Protein AF-0000000085044817 (afdb_homodimer)

Foldseek 3Di:
DFKFFAPQVFFDFDCPPNDGGTDFDFDDDPFDKDKDKDKAAAFGKDDKDFAQAKKKKAWQAAWWWKDWPVDIDTDGHGMMDIDHGGTIMMITHRHITMIMMMGGNGDDRVVTTGTDD/DFKFFAPQVFFDFDCPPNDGGTDFDFDDDPFDKDKDKDKAAAFGKDDKDFAQAKKKKAWQAAWWWKDWPVDIDTDGHGMMDIDHGGTIMMITHRHITMIMMMGGNGDDRVVTTGTDD

Secondary structure (DSSP, 8-state):
-EEEE-SGGGSEEE-GGG-BEEEEEEEEE-S-EEEEEEEE-TT-EEEEEE-SS-EEEEEEEEEEEEEESS-EEEEETTEEEEE-TT-EEEEE-SS-EEEEEEEETT--GGGTSEE--/-EEEE-SGGGSEEE-GGG-BEEEEEEEEE-S-EEEEEEEE-TT-EEEEEE-SS-EEEEEEEEEEEEEESS-EEEEETTEEEEE-TT-EEEEE-SS-EEEEEEEETT--GGGTSEE--

Solvent-accessible surface area (backbone atoms only — not comparable to full-atom values): 11268 Å² total; per-residue (Å²): 120,51,51,27,37,59,34,67,86,67,30,44,81,44,54,68,61,74,20,43,33,27,39,22,55,51,48,74,33,72,39,55,34,39,35,32,38,38,36,26,49,65,62,13,31,45,32,67,45,60,32,87,46,24,33,38,38,37,27,64,35,50,37,36,36,40,31,42,91,86,49,74,43,82,48,38,52,31,31,27,40,38,39,49,57,64,41,49,36,30,38,41,20,70,76,14,32,32,32,41,39,40,35,24,82,59,72,56,55,72,80,56,34,49,69,54,129,120,50,50,25,37,58,34,68,87,66,30,43,79,43,55,69,59,74,19,42,35,27,40,24,55,50,48,73,32,74,38,56,34,41,35,31,37,38,36,27,49,66,63,14,29,43,32,68,46,60,32,86,44,24,32,38,39,38,26,63,36,51,38,35,35,39,32,43,90,84,49,74,42,80,46,37,53,32,32,28,40,39,39,49,57,64,41,49,35,30,38,39,19,70,78,14,32,31,32,41,40,41,36,21,82,59,71,55,55,75,80,56,35,49,70,54,127

pLDDT: mean 97.05, std 2.82, range [72.88, 98.88]

Organism: Alkalihalophilus pseudofirmus (strain ATCC BAA-2126 / JCM 17055 / OF4) (NCBI:txid398511)

Sequence (234 aa):
MQQFRFDKAAGLKVTYYNSNFIMTRIAKLDSLVQIGCMHLDNGGLIGYHQAAVPQLLLIVEGDGWIRTEHEKHFIQKGDAVFLEKGEWHETRTDNGMTAISIESTGLNPEEFMVKKRMQQFRFDKAAGLKVTYYNSNFIMTRIAKLDSLVQIGCMHLDNGGLIGYHQAAVPQLLLIVEGDGWIRTEHEKHFIQKGDAVFLEKGEWHETRTDNGMTAISIESTGLNPEEFMVKKR

InterPro domains:
  IPR003313 AraC-type arabinose-binding/dimerisation domain [PF02311] (55-111)
  IPR011051 RmlC-like cupin domain superfamily [SSF51182] (19-102)
  IPR014710 RmlC-like jelly roll fold [G3DSA:2.60.120.10] (12-104)

Structure (mmCIF, N/CA/C/O backbone):
data_AF-0000000085044817-model_v1
#
loop_
_entity.id
_entity.type
_entity.pdbx_description
1 polymer 'AraC-type arabinose-binding/dimerisation domain-containing protein'
#
loop_
_atom_site.group_PDB
_atom_site.id
_atom_site.type_symbol
_atom_site.label_atom_id
_atom_site.label_alt_id
_atom_site.label_comp_id
_atom_site.label_asym_id
_atom_site.label_entity_id
_atom_site.label_seq_id
_atom_site.pdbx_PDB_ins_code
_atom_site.Cartn_x
_atom_site.Cartn_y
_atom_site.Cartn_z
_atom_site.occupancy
_atom_site.B_iso_or_equiv
_atom_site.auth_seq_id
_atom_site.auth_comp_id
_atom_site.auth_asym_id
_atom_site.auth_atom_id
_atom_site.pdbx_PDB_model_num
ATOM 1 N N . MET A 1 1 ? 3.975 19.828 3.545 1 93.44 1 MET A N 1
ATOM 2 C CA . MET A 1 1 ? 3.096 18.781 3.018 1 93.44 1 MET A CA 1
ATOM 3 C C . MET A 1 1 ? 2.959 18.891 1.504 1 93.44 1 MET A C 1
ATOM 5 O O . MET A 1 1 ? 2.773 20 0.977 1 93.44 1 MET A O 1
ATOM 9 N N . GLN A 1 2 ? 3.227 17.828 0.735 1 94.06 2 GLN A N 1
ATOM 10 C CA . GLN A 1 2 ? 3.021 17.75 -0.707 1 94.06 2 GLN A CA 1
ATOM 11 C C . GLN A 1 2 ? 1.979 16.703 -1.055 1 94.06 2 GLN A C 1
ATOM 13 O O . GLN A 1 2 ? 1.833 15.703 -0.341 1 94.06 2 GLN A O 1
ATOM 18 N N . GLN A 1 3 ? 1.287 16.906 -2.143 1 95.62 3 GLN A N 1
ATOM 19 C CA . GLN A 1 3 ? 0.253 15.984 -2.582 1 95.62 3 GLN A CA 1
ATOM 20 C C . GLN A 1 3 ? 0.581 15.406 -3.957 1 95.62 3 GLN A C 1
ATOM 22 O O . GLN A 1 3 ? 1.016 16.125 -4.852 1 95.62 3 GLN A O 1
ATOM 27 N N . PHE A 1 4 ? 0.425 14.195 -4.109 1 97.31 4 PHE A N 1
ATOM 28 C CA . PHE A 1 4 ? 0.643 13.438 -5.336 1 97.31 4 PHE A CA 1
ATOM 29 C C . PHE A 1 4 ? -0.558 12.555 -5.645 1 97.31 4 PHE A C 1
ATOM 31 O O . PHE A 1 4 ? -1.533 12.539 -4.891 1 97.31 4 PHE A O 1
ATOM 38 N N . ARG A 1 5 ? -0.544 11.922 -6.805 1 97.5 5 ARG A N 1
ATOM 39 C CA . ARG A 1 5 ? -1.608 10.977 -7.141 1 97.5 5 ARG A CA 1
ATOM 40 C C . ARG A 1 5 ? -1.034 9.672 -7.672 1 97.5 5 ARG A C 1
ATOM 42 O O . ARG A 1 5 ? 0.072 9.648 -8.219 1 97.5 5 ARG A O 1
ATOM 49 N N . PHE A 1 6 ? -1.738 8.594 -7.477 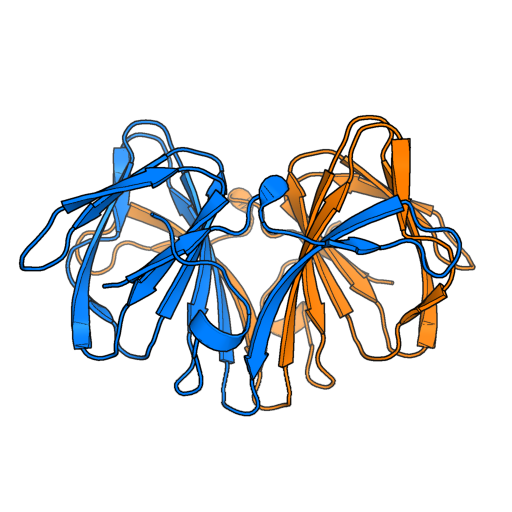1 97.56 6 PHE A N 1
ATOM 50 C CA . PHE A 1 6 ? -1.338 7.277 -7.969 1 97.56 6 PHE A CA 1
ATOM 51 C C . PHE A 1 6 ? -2.541 6.512 -8.5 1 97.56 6 PHE A C 1
ATOM 53 O O . PHE A 1 6 ? -2.555 5.277 -8.484 1 97.56 6 PHE A O 1
ATOM 60 N N . ASP A 1 7 ? -3.572 7.184 -8.836 1 97.12 7 ASP A N 1
ATOM 61 C CA . ASP A 1 7 ? -4.723 6.551 -9.469 1 97.12 7 ASP A CA 1
ATOM 62 C C . ASP A 1 7 ? -4.355 5.988 -10.844 1 97.12 7 ASP A C 1
ATOM 64 O O . ASP A 1 7 ? -3.236 6.191 -11.32 1 97.12 7 ASP A O 1
ATOM 68 N N . LYS A 1 8 ? -5.289 5.301 -11.438 1 96.25 8 LYS A N 1
ATOM 69 C CA . LYS A 1 8 ? -5.055 4.594 -12.695 1 96.25 8 LYS A CA 1
ATOM 70 C C . LYS A 1 8 ? -4.547 5.547 -13.773 1 96.25 8 LYS A C 1
ATOM 72 O O . LYS A 1 8 ? -3.656 5.199 -14.547 1 96.25 8 LYS A O 1
ATOM 77 N N . ALA A 1 9 ? -5.082 6.727 -13.82 1 96.12 9 ALA A N 1
ATOM 78 C CA . ALA A 1 9 ? -4.738 7.699 -14.852 1 96.12 9 ALA A CA 1
ATOM 79 C C . ALA A 1 9 ? -3.281 8.141 -14.734 1 96.12 9 ALA A C 1
ATOM 81 O O . ALA A 1 9 ? -2.689 8.617 -15.703 1 96.12 9 ALA A O 1
ATOM 82 N N . ALA A 1 10 ? -2.652 7.992 -13.609 1 96 10 ALA A N 1
ATOM 83 C CA . ALA A 1 10 ? -1.28 8.43 -13.359 1 96 10 ALA A CA 1
ATOM 84 C C . ALA A 1 10 ? -0.283 7.332 -13.727 1 96 10 ALA A C 1
ATOM 86 O O . ALA A 1 10 ? 0.931 7.543 -13.664 1 96 10 ALA A O 1
ATOM 87 N N . GLY A 1 11 ? -0.783 6.145 -14.062 1 96.75 11 GLY A N 1
ATOM 88 C CA . GLY A 1 11 ? 0.101 5.008 -14.273 1 96.75 11 GLY A CA 1
ATOM 89 C C . GLY A 1 11 ? 0.41 4.762 -15.742 1 96.75 11 GLY A C 1
ATOM 90 O O . GLY A 1 11 ? 0.019 5.551 -16.609 1 96.75 11 GLY A O 1
ATOM 91 N N . LEU A 1 12 ? 1.231 3.734 -15.922 1 96.69 12 LEU A N 1
ATOM 92 C CA . LEU A 1 12 ? 1.631 3.322 -17.266 1 96.69 12 LEU A CA 1
ATOM 93 C C . LEU A 1 12 ? 1.127 1.917 -17.562 1 96.69 12 LEU A C 1
ATOM 95 O O . LEU A 1 12 ? 1.157 1.038 -16.703 1 96.69 12 LEU A O 1
ATOM 99 N N . LYS A 1 13 ? 0.715 1.733 -18.844 1 97.25 13 LYS A N 1
ATOM 100 C CA . LYS A 1 13 ? 0.25 0.423 -19.297 1 97.25 13 LYS A CA 1
ATOM 101 C C . LYS A 1 13 ? 1.401 -0.577 -19.359 1 97.25 13 LYS A C 1
ATOM 103 O O . LYS A 1 13 ? 2.479 -0.259 -19.859 1 97.25 13 LYS A O 1
ATOM 108 N N . VAL A 1 14 ? 1.176 -1.743 -18.844 1 97.5 14 VAL A N 1
ATOM 109 C CA . VAL A 1 14 ? 2.16 -2.82 -18.875 1 97.5 14 VAL A CA 1
ATOM 110 C C . VAL A 1 14 ? 1.643 -3.967 -19.734 1 97.5 14 VAL A C 1
ATOM 112 O O . VAL A 1 14 ? 0.555 -4.492 -19.5 1 97.5 14 VAL A O 1
ATOM 115 N N . THR A 1 15 ? 2.412 -4.449 -20.688 1 96.5 15 THR A N 1
ATOM 116 C CA . THR A 1 15 ? 1.947 -5.48 -21.609 1 96.5 15 THR A CA 1
ATOM 117 C C . THR A 1 15 ? 2.926 -6.648 -21.656 1 96.5 15 THR A C 1
ATOM 119 O O . THR A 1 15 ? 2.684 -7.645 -22.344 1 96.5 15 THR A O 1
ATOM 122 N N . TYR A 1 16 ? 3.992 -6.516 -20.922 1 94.44 16 TYR A N 1
ATOM 123 C CA . TYR A 1 16 ? 4.938 -7.625 -20.891 1 94.44 16 TYR A CA 1
ATOM 124 C C . TYR A 1 16 ? 4.281 -8.883 -20.328 1 94.44 16 TYR A C 1
ATOM 126 O O . TYR A 1 16 ? 3.359 -8.805 -19.516 1 94.44 16 TYR A O 1
ATOM 134 N N . TYR A 1 17 ? 4.812 -10.109 -20.859 1 95.62 17 TYR A N 1
ATOM 135 C CA . TYR A 1 17 ? 4.324 -11.414 -20.406 1 95.62 17 TYR A CA 1
ATOM 136 C C . TYR A 1 17 ? 2.832 -11.562 -20.688 1 95.62 17 TYR A C 1
ATOM 138 O O . TYR A 1 17 ? 2.098 -12.117 -19.875 1 95.62 17 TYR A O 1
ATOM 146 N N . ASN A 1 18 ? 2.404 -10.938 -21.734 1 96.06 18 ASN A N 1
ATOM 147 C CA . ASN A 1 18 ? 0.998 -10.992 -22.125 1 96.06 18 ASN A CA 1
ATOM 148 C C . ASN A 1 18 ? 0.101 -10.383 -21.047 1 96.06 18 ASN A C 1
ATOM 150 O O . ASN A 1 18 ? -0.951 -10.938 -20.719 1 96.06 18 ASN A O 1
ATOM 154 N N . SER A 1 19 ? 0.588 -9.375 -20.453 1 97.81 19 SER A N 1
ATOM 155 C CA . SER A 1 19 ? -0.149 -8.719 -19.375 1 97.81 19 SER A CA 1
ATOM 156 C C . SER A 1 19 ? -1.011 -7.578 -19.922 1 97.81 19 SER A C 1
ATOM 158 O O . SER A 1 19 ? -0.845 -7.16 -21.078 1 97.81 19 SER A O 1
ATOM 160 N N . ASN A 1 20 ? -2.025 -7.215 -19.094 1 97.69 20 ASN A N 1
ATOM 161 C CA . ASN A 1 20 ? -2.885 -6.066 -19.344 1 97.69 20 ASN A CA 1
ATOM 162 C C . ASN A 1 20 ? -3.314 -5.383 -18.062 1 97.69 20 ASN A C 1
ATOM 164 O O . ASN A 1 20 ? -4.344 -5.734 -17.484 1 97.69 20 ASN A O 1
ATOM 168 N N . PHE A 1 21 ? -2.549 -4.418 -17.625 1 97.69 21 PHE A N 1
ATOM 169 C CA . PHE A 1 21 ? -2.812 -3.652 -16.406 1 97.69 21 PHE A CA 1
ATOM 170 C C . PHE A 1 21 ? -2.037 -2.34 -16.422 1 97.69 21 PHE A C 1
ATOM 172 O O . PHE A 1 21 ? -1.228 -2.1 -17.328 1 97.69 21 PHE A O 1
ATOM 179 N N . ILE A 1 22 ? -2.369 -1.434 -15.539 1 97.94 22 ILE A N 1
ATOM 180 C CA . ILE A 1 22 ? -1.692 -0.151 -15.375 1 97.94 22 ILE A CA 1
ATOM 181 C C . ILE A 1 22 ? -0.879 -0.161 -14.078 1 97.94 22 ILE A C 1
ATOM 183 O O . ILE A 1 22 ? -1.351 -0.64 -13.047 1 97.94 22 ILE A O 1
ATOM 187 N N . MET A 1 23 ? 0.355 0.334 -14.148 1 97.81 23 MET A N 1
ATOM 188 C CA . MET A 1 23 ? 1.237 0.374 -12.984 1 97.81 23 MET A CA 1
ATOM 189 C C . MET A 1 23 ? 1.703 1.798 -12.703 1 97.81 23 MET A C 1
ATOM 191 O O . MET A 1 23 ? 2.104 2.518 -13.617 1 97.81 23 MET A O 1
ATOM 195 N N . THR A 1 24 ? 1.548 2.27 -11.492 1 97.25 24 THR A N 1
ATOM 196 C CA . THR A 1 24 ? 2.217 3.471 -11 1 97.25 24 THR A CA 1
ATOM 197 C C . THR A 1 24 ? 3.365 3.105 -10.062 1 97.25 24 THR A C 1
ATOM 199 O O . THR A 1 24 ? 3.156 2.445 -9.039 1 97.25 24 THR A O 1
ATOM 202 N N . ARG A 1 25 ? 4.586 3.512 -10.422 1 97.5 25 ARG A N 1
ATOM 203 C CA . ARG A 1 25 ? 5.695 3.373 -9.484 1 97.5 25 ARG A CA 1
ATOM 204 C C . ARG A 1 25 ? 5.57 4.367 -8.336 1 97.5 25 ARG A C 1
ATOM 206 O O . ARG A 1 25 ? 5.258 5.539 -8.555 1 97.5 25 ARG A O 1
ATOM 213 N N . ILE A 1 26 ? 5.781 3.852 -7.098 1 98.12 26 ILE A N 1
ATOM 214 C CA . ILE A 1 26 ? 5.543 4.68 -5.922 1 98.12 26 ILE A CA 1
ATOM 215 C C . ILE A 1 26 ? 6.875 5.039 -5.266 1 98.12 26 ILE A C 1
ATOM 217 O O . ILE A 1 26 ? 7.152 6.211 -5 1 98.12 26 ILE A O 1
ATOM 221 N N . ALA A 1 27 ? 7.727 4.035 -4.992 1 97.44 27 ALA A N 1
ATOM 222 C CA . ALA A 1 27 ? 8.977 4.297 -4.285 1 97.44 27 ALA A CA 1
ATOM 223 C C . ALA A 1 27 ? 9.992 3.186 -4.539 1 97.44 27 ALA A C 1
ATOM 225 O O . ALA A 1 27 ? 9.617 2.027 -4.734 1 97.44 27 ALA A O 1
ATOM 226 N N . LYS A 1 28 ? 11.281 3.502 -4.578 1 97.44 28 LYS A N 1
ATOM 227 C CA . LYS A 1 28 ? 12.445 2.631 -4.5 1 97.44 28 LYS A CA 1
ATOM 228 C C . LYS A 1 28 ? 13.414 3.109 -3.42 1 97.44 28 LYS A C 1
ATOM 230 O O . LYS A 1 28 ? 13.984 4.195 -3.529 1 97.44 28 LYS A O 1
ATOM 235 N N . LEU A 1 29 ? 13.523 2.289 -2.426 1 96.75 29 LEU A N 1
ATOM 236 C CA . LEU A 1 29 ? 14.172 2.75 -1.207 1 96.75 29 LEU A CA 1
ATOM 237 C C . LEU A 1 29 ? 15.297 1.8 -0.798 1 96.75 29 LEU A C 1
ATOM 239 O O . LEU A 1 29 ? 15.141 0.579 -0.881 1 96.75 29 LEU A O 1
ATOM 243 N N . ASP A 1 30 ? 16.438 2.352 -0.383 1 95.69 30 ASP A N 1
ATOM 244 C CA . ASP A 1 30 ? 17.547 1.552 0.113 1 95.69 30 ASP A CA 1
ATOM 245 C C . ASP A 1 30 ? 17.844 1.867 1.578 1 95.69 30 ASP A C 1
ATOM 247 O O . ASP A 1 30 ? 18.922 1.552 2.082 1 95.69 30 ASP A O 1
ATOM 251 N N . SER A 1 31 ? 16.953 2.58 2.219 1 96.31 31 SER A N 1
ATOM 252 C CA . SER A 1 31 ? 16.969 2.863 3.65 1 96.31 31 SER A CA 1
ATOM 253 C C . SER A 1 31 ? 15.898 2.072 4.391 1 96.31 31 SER A C 1
ATOM 255 O O . SER A 1 31 ? 15.055 1.427 3.764 1 96.31 31 SER A O 1
ATOM 257 N N . LEU A 1 32 ? 16.047 2.111 5.77 1 97.75 32 LEU A N 1
ATOM 258 C CA . LEU A 1 32 ? 15.039 1.432 6.57 1 97.75 32 LEU A CA 1
ATOM 259 C C . LEU A 1 32 ? 13.641 1.927 6.215 1 97.75 32 LEU A C 1
ATOM 261 O O . LEU A 1 32 ? 13.414 3.133 6.113 1 97.75 32 LEU A O 1
ATOM 265 N N . VAL A 1 33 ? 12.719 0.979 5.98 1 98.25 33 VAL A N 1
ATOM 266 C CA . VAL A 1 33 ? 11.352 1.295 5.582 1 98.25 33 VAL A CA 1
ATOM 267 C C . VAL A 1 33 ? 10.367 0.573 6.5 1 98.25 33 VAL A C 1
ATOM 269 O O . VAL A 1 33 ? 10.555 -0.604 6.816 1 98.25 33 VAL A O 1
ATOM 272 N N . GLN A 1 34 ? 9.383 1.293 7.008 1 98.44 34 GLN A N 1
ATOM 273 C CA . GLN A 1 34 ? 8.242 0.703 7.703 1 98.44 34 GLN A CA 1
ATOM 274 C C . GLN A 1 34 ? 6.945 0.936 6.93 1 98.44 34 GLN A C 1
ATOM 276 O O . GLN A 1 34 ? 6.672 2.053 6.484 1 98.44 34 GLN A O 1
ATOM 281 N N . ILE A 1 35 ? 6.176 -0.138 6.766 1 98.69 35 ILE A N 1
ATOM 282 C CA . ILE A 1 35 ? 4.922 -0.081 6.02 1 98.69 35 ILE A CA 1
ATOM 283 C C . ILE A 1 35 ? 3.777 -0.587 6.895 1 98.69 35 ILE A C 1
ATOM 285 O O . ILE A 1 35 ? 3.912 -1.608 7.574 1 98.69 35 ILE A O 1
ATOM 289 N N . GLY A 1 36 ? 2.648 0.079 6.898 1 98.5 36 GLY A N 1
ATOM 290 C CA . GLY A 1 36 ? 1.443 -0.31 7.617 1 98.5 36 GLY A CA 1
ATOM 291 C C . GLY A 1 36 ? 0.169 0.041 6.871 1 98.5 36 GLY A C 1
ATOM 292 O O . GLY A 1 36 ? 0.204 0.771 5.879 1 98.5 36 GLY A O 1
ATOM 293 N N . CYS A 1 37 ? -0.908 -0.497 7.301 1 98.75 37 CYS A N 1
ATOM 294 C CA . CYS A 1 37 ? -2.236 -0.165 6.801 1 98.75 37 CYS A CA 1
ATOM 295 C C . CYS A 1 37 ? -3.111 0.405 7.91 1 98.75 37 CYS A C 1
ATOM 297 O O . CYS A 1 37 ? -3.252 -0.207 8.969 1 98.75 37 CYS A O 1
ATOM 299 N N . MET A 1 38 ? -3.678 1.52 7.684 1 98.69 38 MET A N 1
ATOM 300 C CA . MET A 1 38 ? -4.559 2.193 8.633 1 98.69 38 MET A CA 1
ATOM 301 C C . MET A 1 38 ? -6.012 2.113 8.18 1 98.69 38 MET A C 1
ATOM 303 O O . MET A 1 38 ? -6.324 2.41 7.031 1 98.69 38 MET A O 1
ATOM 307 N N . HIS A 1 39 ? -6.855 1.727 9.039 1 98.75 39 HIS A N 1
ATOM 308 C CA . HIS A 1 39 ? -8.297 1.688 8.812 1 98.75 39 HIS A CA 1
ATOM 309 C C . HIS A 1 39 ? -9.023 2.66 9.734 1 98.75 39 HIS A C 1
ATOM 311 O O . HIS A 1 39 ? -9 2.504 10.961 1 98.75 39 HIS A O 1
ATOM 317 N N . LEU A 1 40 ? -9.641 3.621 9.172 1 98.62 40 LEU A N 1
ATOM 318 C CA . LEU A 1 40 ? -10.438 4.586 9.914 1 98.62 40 LEU A CA 1
ATOM 319 C C . LEU A 1 40 ? -11.93 4.387 9.633 1 98.62 40 LEU A C 1
ATOM 321 O O . LEU A 1 40 ? -12.359 4.438 8.477 1 98.62 40 LEU A O 1
ATOM 325 N N . ASP A 1 41 ? -12.75 4.191 10.648 1 97.88 41 ASP A N 1
ATOM 326 C CA . ASP A 1 41 ? -14.203 4.105 10.5 1 97.88 41 ASP A CA 1
ATOM 327 C C . ASP A 1 41 ? -14.828 5.492 10.375 1 97.88 41 ASP A C 1
ATOM 329 O O . ASP A 1 41 ? -14.109 6.496 10.305 1 97.88 41 ASP A O 1
ATOM 333 N N . ASN A 1 42 ? -16.109 5.441 10.156 1 97.62 42 ASN A N 1
ATOM 334 C CA . ASN A 1 42 ? -16.844 6.707 10.195 1 97.62 42 ASN A CA 1
ATOM 335 C C . ASN A 1 42 ? -16.438 7.543 11.406 1 97.62 42 ASN A C 1
ATOM 337 O O . ASN A 1 42 ? -16.453 7.051 12.539 1 97.62 42 ASN A O 1
ATOM 341 N N . GLY A 1 43 ? -16.078 8.781 11.141 1 97.56 43 GLY A N 1
ATOM 342 C CA . GLY A 1 43 ? -15.648 9.672 12.211 1 97.56 43 GLY A CA 1
ATOM 343 C C . GLY A 1 43 ? -14.25 9.383 12.711 1 97.56 43 GLY A C 1
ATOM 344 O O . GLY A 1 43 ? -13.852 9.852 13.781 1 97.56 43 GLY A O 1
ATOM 345 N N . GLY A 1 44 ? -13.508 8.57 12.008 1 97.94 44 GLY A N 1
ATOM 346 C CA . GLY A 1 44 ? -12.164 8.188 12.414 1 97.94 44 GLY A CA 1
ATOM 347 C C . GLY A 1 44 ? -11.203 9.359 12.453 1 97.94 44 GLY A C 1
ATOM 348 O O . GLY A 1 44 ? -11.383 10.352 11.742 1 97.94 44 GLY A O 1
ATOM 349 N N . LEU A 1 45 ? -10.156 9.172 13.312 1 98.12 45 LEU A N 1
ATOM 350 C CA . LEU A 1 45 ? -9.242 10.273 13.586 1 98.12 45 LEU A CA 1
ATOM 351 C C . LEU A 1 45 ? -7.832 9.75 13.867 1 98.12 45 LEU A C 1
ATOM 353 O O . LEU A 1 45 ? -7.652 8.82 14.648 1 98.12 45 LEU A O 1
ATOM 357 N N . ILE A 1 46 ? -6.91 10.219 13.109 1 98.38 46 ILE A N 1
ATOM 358 C CA . ILE A 1 46 ? -5.512 10.203 13.531 1 98.38 46 ILE A CA 1
ATOM 359 C C . ILE A 1 46 ? -5.148 11.547 14.164 1 98.38 46 ILE A C 1
ATOM 361 O O . ILE A 1 46 ? -5.051 12.562 13.469 1 98.38 46 ILE A O 1
ATOM 365 N N . GLY A 1 47 ? -4.949 11.492 15.406 1 98.06 47 GLY A N 1
ATOM 366 C CA . GLY A 1 47 ? -4.836 12.719 16.188 1 98.06 47 GLY A CA 1
ATOM 367 C C . GLY A 1 47 ? -3.607 13.531 15.836 1 98.06 47 GLY A C 1
ATOM 368 O O . GLY A 1 47 ? -2.65 13.016 15.258 1 98.06 47 GLY A O 1
ATOM 369 N N . TYR A 1 48 ? -3.699 14.805 16.234 1 97.81 48 TYR A N 1
ATOM 370 C CA . TYR A 1 48 ? -2.654 15.781 15.922 1 97.81 48 TYR A CA 1
ATOM 371 C C . TYR A 1 48 ? -1.335 15.375 16.578 1 97.81 48 TYR A C 1
ATOM 373 O O . TYR A 1 48 ? -1.246 15.266 17.797 1 97.81 48 TYR A O 1
ATOM 381 N N . HIS A 1 49 ? -0.254 15.234 15.734 1 97.75 49 HIS A N 1
ATOM 382 C CA . HIS A 1 49 ? 1.071 14.82 16.188 1 97.75 49 HIS A CA 1
ATOM 383 C C . HIS A 1 49 ? 2.121 15.086 15.109 1 97.75 49 HIS A C 1
ATOM 385 O O . HIS A 1 49 ? 1.788 15.508 14 1 97.75 49 HIS A O 1
ATOM 391 N N . GLN A 1 50 ? 3.381 14.883 15.43 1 97.62 50 GLN A N 1
ATOM 392 C CA . GLN A 1 50 ? 4.461 15.125 14.477 1 97.62 50 GLN A CA 1
ATOM 393 C C . GLN A 1 50 ? 4.863 13.844 13.758 1 97.62 50 GLN A C 1
ATOM 395 O O . GLN A 1 50 ? 4.945 12.781 14.375 1 97.62 50 GLN A O 1
ATOM 400 N N . ALA A 1 51 ? 5.168 13.953 12.461 1 97.31 51 ALA A N 1
ATOM 401 C CA . ALA A 1 51 ? 5.797 12.836 11.766 1 97.31 51 ALA A CA 1
ATOM 402 C C . ALA A 1 51 ? 7.211 12.594 12.281 1 97.31 51 ALA A C 1
ATOM 404 O O . ALA A 1 51 ? 8.086 13.453 12.148 1 97.31 51 ALA A O 1
ATOM 405 N N . ALA A 1 52 ? 7.477 11.453 12.781 1 97.25 52 ALA A N 1
ATOM 406 C CA . ALA A 1 52 ? 8.789 11.133 13.352 1 97.25 52 AL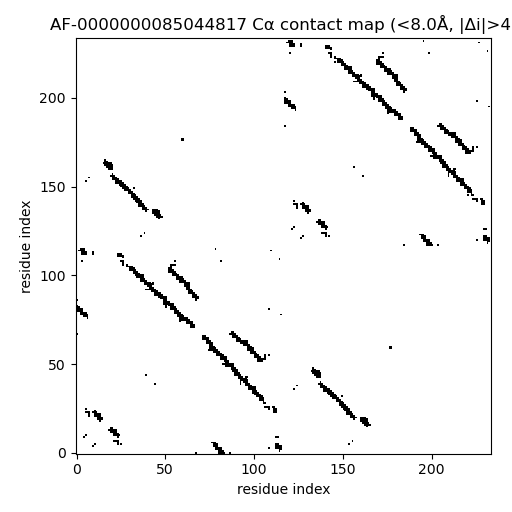A A CA 1
ATOM 407 C C . ALA A 1 52 ? 9.828 10.953 12.25 1 97.25 52 ALA A C 1
ATOM 409 O O . ALA A 1 52 ? 11.016 11.242 12.461 1 97.25 52 ALA A O 1
ATOM 410 N N . VAL A 1 53 ? 9.508 10.469 11.141 1 97.88 53 VAL A N 1
ATOM 411 C CA . VAL A 1 53 ? 10.273 10.258 9.922 1 97.88 53 VAL A CA 1
ATOM 412 C C . VAL A 1 53 ? 9.438 10.656 8.703 1 97.88 53 VAL A C 1
ATOM 414 O O . VAL A 1 53 ? 8.211 10.75 8.797 1 97.88 53 VAL A O 1
ATOM 417 N N . PRO A 1 54 ? 10.156 10.961 7.551 1 98.38 54 PRO A N 1
ATOM 418 C CA . PRO A 1 54 ? 9.328 11.211 6.367 1 98.38 54 PRO A CA 1
ATOM 419 C C . PRO A 1 54 ? 8.305 10.109 6.113 1 98.38 54 PRO A C 1
ATOM 421 O O . PRO A 1 54 ? 8.625 8.922 6.238 1 98.38 54 PRO A O 1
ATOM 424 N N . GLN A 1 55 ? 7.082 10.57 5.781 1 98.44 55 GLN A N 1
ATOM 425 C CA . GLN A 1 55 ? 5.953 9.648 5.691 1 98.44 55 GLN A CA 1
ATOM 426 C C . GLN A 1 55 ? 5.137 9.906 4.426 1 98.44 55 GLN A C 1
ATOM 428 O O . GLN A 1 55 ? 4.855 11.055 4.082 1 98.44 55 GLN A O 1
ATOM 433 N N . LEU A 1 56 ? 4.828 8.883 3.686 1 98.69 56 LEU A N 1
ATOM 434 C CA . LEU A 1 56 ? 3.926 8.898 2.541 1 98.69 56 LEU A CA 1
ATOM 435 C C . LEU A 1 56 ? 2.648 8.117 2.842 1 98.69 56 LEU A C 1
ATOM 437 O O . LEU A 1 56 ? 2.705 6.938 3.18 1 98.69 56 LEU A O 1
ATOM 441 N N . LEU A 1 57 ? 1.471 8.766 2.797 1 98.69 57 LEU A N 1
ATOM 442 C CA . LEU A 1 57 ? 0.163 8.141 2.984 1 98.69 57 LEU A CA 1
ATOM 443 C C . LEU A 1 57 ? -0.541 7.941 1.647 1 98.69 57 LEU A C 1
ATOM 445 O O . LEU A 1 57 ? -0.834 8.914 0.944 1 98.69 57 LEU A O 1
ATOM 449 N N . LEU A 1 58 ? -0.736 6.738 1.249 1 98.81 58 LEU A N 1
ATOM 450 C CA . LEU A 1 58 ? -1.496 6.387 0.054 1 98.81 58 LEU A CA 1
ATOM 451 C C . LEU A 1 58 ? -2.959 6.125 0.397 1 98.81 58 LEU A C 1
ATOM 453 O O . LEU A 1 58 ? -3.281 5.125 1.039 1 98.81 58 LEU A O 1
ATOM 457 N N . ILE A 1 59 ? -3.869 6.973 -0.041 1 98.88 59 ILE A N 1
ATOM 458 C CA . ILE A 1 59 ? -5.285 6.758 0.237 1 98.88 59 ILE A CA 1
ATOM 459 C C . ILE A 1 59 ? -5.852 5.73 -0.742 1 98.88 59 ILE A C 1
ATOM 461 O O . ILE A 1 59 ? -5.98 6.008 -1.937 1 98.88 59 ILE A O 1
ATOM 465 N N . VAL A 1 60 ? -6.289 4.59 -0.193 1 98.75 60 VAL A N 1
ATOM 466 C CA . VAL A 1 60 ? -6.668 3.502 -1.091 1 98.75 60 VAL A CA 1
ATOM 467 C C . VAL A 1 60 ? -8.18 3.299 -1.044 1 98.75 60 VAL A C 1
ATOM 469 O O . VAL A 1 60 ? -8.75 2.615 -1.9 1 98.75 60 VAL A O 1
ATOM 472 N N . GLU A 1 61 ? -8.82 3.809 -0.087 1 98.62 61 GLU A N 1
ATOM 473 C CA . GLU A 1 61 ? -10.273 3.762 0.027 1 98.62 61 GLU A CA 1
ATOM 474 C C . GLU A 1 61 ? -10.805 4.953 0.82 1 98.62 61 GLU A C 1
ATOM 476 O O . GLU A 1 61 ? -10.211 5.352 1.825 1 98.62 61 GLU A O 1
ATOM 481 N N . GLY A 1 62 ? -11.977 5.457 0.398 1 98.44 62 GLY A N 1
ATOM 482 C CA . GLY A 1 62 ? -12.672 6.492 1.146 1 98.44 62 GLY A CA 1
ATOM 483 C C . GLY A 1 62 ? -12.109 7.879 0.9 1 98.44 62 GLY A C 1
ATOM 484 O O . GLY A 1 62 ? -11.578 8.156 -0.176 1 98.44 62 GLY A O 1
ATOM 485 N N . ASP A 1 63 ? -12.438 8.789 1.836 1 98.56 63 ASP A N 1
ATOM 486 C CA . ASP A 1 63 ? -12.062 10.195 1.731 1 98.56 63 ASP A CA 1
ATOM 487 C C . ASP A 1 63 ? -11.961 10.844 3.111 1 98.56 63 ASP A C 1
ATOM 489 O O . ASP A 1 63 ? -12.297 10.219 4.121 1 98.56 63 ASP A O 1
ATOM 493 N N . GLY A 1 64 ? -11.461 12.086 3.135 1 98.31 64 GLY A N 1
ATOM 494 C CA . GLY A 1 64 ? -11.336 12.859 4.363 1 98.31 64 GLY A CA 1
ATOM 495 C C . GLY A 1 64 ? -10.523 14.125 4.191 1 98.31 64 GLY A C 1
ATOM 496 O O . GLY A 1 64 ? -10.602 14.789 3.154 1 98.31 64 GLY A O 1
ATOM 497 N N . TRP A 1 65 ? -9.883 14.469 5.355 1 97.88 65 TRP A N 1
ATOM 498 C CA . TRP A 1 65 ? -9.023 15.648 5.336 1 97.88 65 TRP A CA 1
ATOM 499 C C . TRP A 1 65 ? -7.734 15.398 6.113 1 97.88 65 TRP A C 1
ATOM 501 O O . TRP A 1 65 ? -7.719 14.617 7.062 1 97.88 65 TRP A O 1
ATOM 511 N N . ILE A 1 66 ? -6.734 16 5.672 1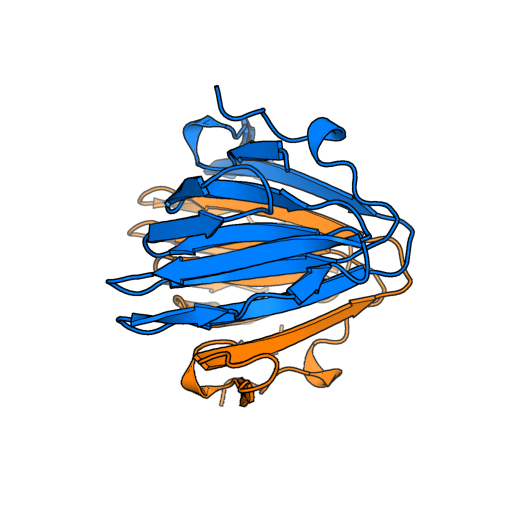 98 66 ILE A N 1
ATOM 512 C CA . ILE A 1 66 ? -5.492 16.094 6.434 1 98 66 ILE A CA 1
ATOM 513 C C . ILE A 1 66 ? -5.164 17.562 6.719 1 98 66 ILE A C 1
ATOM 515 O O . ILE A 1 66 ? -5.266 18.406 5.828 1 98 66 ILE A O 1
ATOM 519 N N . ARG A 1 67 ? -4.891 17.797 7.934 1 97.12 67 ARG A N 1
ATOM 520 C CA . ARG A 1 67 ? -4.57 19.156 8.336 1 97.12 67 ARG A CA 1
ATOM 521 C C . ARG A 1 67 ? -3.152 19.25 8.883 1 97.12 67 ARG A C 1
ATOM 523 O O . ARG A 1 67 ? -2.748 18.438 9.711 1 97.12 67 ARG A O 1
ATOM 530 N N . THR A 1 68 ? -2.414 20.281 8.367 1 95.88 68 THR A N 1
ATOM 531 C CA . THR A 1 68 ? -1.126 20.641 8.945 1 95.88 68 THR A CA 1
ATOM 532 C C . THR A 1 68 ? -1.244 21.938 9.75 1 95.88 68 THR A C 1
ATOM 534 O O . THR A 1 68 ? -2.35 22.422 9.992 1 95.88 68 THR A O 1
ATOM 537 N N . GLU A 1 69 ? -0.131 22.406 10.289 1 92.88 69 GLU A N 1
ATOM 538 C CA . GLU A 1 69 ? -0.161 23.625 11.078 1 92.88 69 GLU A CA 1
ATOM 539 C C . GLU A 1 69 ? -0.77 24.781 10.289 1 92.88 69 GLU A C 1
ATOM 541 O O . GLU A 1 69 ? -1.436 25.641 10.859 1 92.88 69 GLU A O 1
ATOM 546 N N . HIS A 1 70 ? -0.657 24.703 9.008 1 88.44 70 HIS A N 1
ATOM 547 C CA . HIS A 1 70 ? -0.948 25.922 8.25 1 88.44 70 HIS A CA 1
ATOM 548 C C . HIS A 1 70 ? -2.107 25.703 7.281 1 88.44 70 HIS A C 1
ATOM 550 O O . HIS A 1 70 ? -2.678 26.656 6.762 1 88.44 70 HIS A O 1
ATOM 556 N N . GLU A 1 71 ? -2.438 24.484 7.016 1 92.38 71 GLU A N 1
ATOM 557 C CA . GLU A 1 71 ? -3.396 24.25 5.941 1 92.38 71 GLU A CA 1
ATOM 558 C C . GLU A 1 71 ? -4.164 22.953 6.164 1 92.38 71 GLU A C 1
ATOM 560 O O . GLU A 1 71 ? -3.709 22.078 6.902 1 92.38 71 GLU A O 1
ATOM 565 N N . LYS A 1 72 ? -5.355 22.922 5.605 1 95.69 72 LYS A N 1
ATOM 566 C CA . LYS A 1 72 ? -6.207 21.734 5.547 1 95.69 72 LYS A CA 1
ATOM 567 C C . LYS A 1 72 ? -6.488 21.328 4.105 1 95.69 72 LYS A C 1
ATOM 569 O O . LYS A 1 72 ? -6.812 22.172 3.268 1 95.69 72 LYS A O 1
ATOM 574 N N . HIS A 1 73 ? -6.359 20.094 3.814 1 95.94 73 HIS A N 1
ATOM 575 C CA . HIS A 1 73 ? -6.559 19.609 2.455 1 95.94 73 HIS A CA 1
ATOM 576 C C . HIS A 1 73 ? -7.512 18.422 2.432 1 95.94 73 HIS A C 1
ATOM 578 O O . HIS A 1 73 ? -7.426 17.531 3.283 1 95.94 73 HIS A O 1
ATOM 584 N N . PHE A 1 74 ? -8.391 18.484 1.443 1 97.69 74 PHE A N 1
ATOM 585 C CA . PHE A 1 74 ? -9.242 17.328 1.189 1 97.69 74 PHE A CA 1
ATOM 586 C C . PHE A 1 74 ? -8.461 16.219 0.485 1 97.69 74 PHE A C 1
ATOM 588 O O . PHE A 1 74 ? -7.656 16.5 -0.411 1 97.69 74 PHE A O 1
ATOM 595 N N . ILE A 1 75 ? -8.656 14.992 0.904 1 98.06 75 ILE A N 1
ATOM 596 C CA . ILE A 1 75 ? -7.98 13.852 0.293 1 98.06 75 ILE A CA 1
ATOM 597 C C . ILE A 1 75 ? -9 12.758 -0.013 1 98.06 75 ILE A C 1
ATOM 599 O O . ILE A 1 75 ? -10.023 12.641 0.672 1 98.06 75 ILE A O 1
ATOM 603 N N . GLN A 1 76 ? -8.734 11.953 -1.03 1 98.5 76 GLN A N 1
ATOM 604 C CA . GLN A 1 76 ? -9.602 10.859 -1.451 1 98.5 76 GLN A CA 1
ATOM 605 C C . GLN A 1 76 ? -8.789 9.742 -2.1 1 98.5 76 GLN A C 1
ATOM 607 O O . GLN A 1 76 ? -7.605 9.906 -2.385 1 98.5 76 GLN A O 1
ATOM 612 N N . LYS A 1 77 ? -9.5 8.641 -2.283 1 98.62 77 LYS A N 1
ATOM 613 C CA . LYS A 1 77 ? -8.875 7.496 -2.945 1 98.62 77 LYS A CA 1
ATOM 614 C C . LYS A 1 77 ? -8.062 7.941 -4.156 1 98.62 77 LYS A C 1
ATOM 616 O O . LYS A 1 77 ? -8.539 8.719 -4.984 1 98.62 77 LYS A O 1
ATOM 621 N N . GLY A 1 78 ? -6.836 7.414 -4.246 1 98.44 78 GLY A N 1
ATOM 622 C CA . GLY A 1 78 ? -5.973 7.746 -5.371 1 98.44 78 GLY A CA 1
ATOM 623 C C . GLY A 1 78 ? -4.988 8.859 -5.059 1 98.44 78 GLY A C 1
ATOM 624 O O . GLY A 1 78 ? -4.016 9.062 -5.789 1 98.44 78 GLY A O 1
ATOM 625 N N . ASP A 1 79 ? -5.246 9.57 -3.994 1 98.38 79 ASP A N 1
ATOM 626 C CA . ASP A 1 79 ? -4.324 10.625 -3.564 1 98.38 79 ASP A CA 1
ATOM 627 C C . ASP A 1 79 ? -3.189 10.047 -2.723 1 98.38 79 ASP A C 1
ATOM 629 O O . ASP A 1 79 ? -3.367 9.039 -2.037 1 98.38 79 ASP A O 1
ATOM 633 N N . ALA A 1 80 ? -2.043 10.633 -2.797 1 98.62 80 ALA A N 1
ATOM 634 C CA . ALA A 1 80 ? -0.908 10.383 -1.91 1 98.62 80 ALA A CA 1
ATOM 635 C C . ALA A 1 80 ? -0.449 11.672 -1.233 1 98.62 80 ALA A C 1
ATOM 637 O O . ALA A 1 80 ? -0.337 12.719 -1.882 1 98.62 80 ALA A O 1
ATOM 638 N N . VAL A 1 81 ? -0.209 11.609 0.076 1 98.19 81 VAL A N 1
ATOM 639 C CA . VAL A 1 81 ? 0.229 12.781 0.828 1 98.19 81 VAL A CA 1
ATOM 640 C C . VAL A 1 81 ? 1.609 12.523 1.428 1 98.19 81 VAL A C 1
ATOM 642 O O . VAL A 1 81 ? 1.815 11.523 2.119 1 98.19 81 VAL A O 1
ATOM 645 N N . PHE A 1 82 ? 2.506 13.406 1.171 1 98.38 82 PHE A N 1
ATOM 646 C CA . PHE A 1 82 ? 3.863 13.312 1.698 1 98.38 82 PHE A CA 1
ATOM 647 C C . PHE A 1 82 ? 4.082 14.32 2.818 1 98.38 82 PHE A C 1
ATOM 649 O O . PHE A 1 82 ? 3.814 15.516 2.646 1 98.38 82 PHE A O 1
ATOM 656 N N . LEU A 1 83 ? 4.48 13.82 3.947 1 97.62 83 LEU A N 1
ATOM 657 C CA . LEU A 1 83 ? 4.824 14.641 5.105 1 97.62 83 LEU A CA 1
ATOM 658 C C . LEU A 1 83 ? 6.312 14.539 5.418 1 97.62 83 LEU A C 1
ATOM 660 O O . LEU A 1 83 ? 6.863 13.438 5.492 1 97.62 83 LEU A O 1
ATOM 664 N N . GLU A 1 84 ? 6.992 15.672 5.707 1 97.31 84 GLU A N 1
ATOM 665 C CA . GLU A 1 84 ? 8.398 15.688 6.105 1 97.31 84 GLU A CA 1
ATOM 666 C C . GLU A 1 84 ? 8.555 15.367 7.59 1 97.31 84 GLU A C 1
ATOM 668 O O . GLU A 1 84 ? 7.609 15.516 8.367 1 97.31 84 GLU A O 1
ATOM 673 N N . LYS A 1 85 ? 9.773 14.93 7.855 1 97.88 85 LYS A N 1
ATOM 674 C CA . LYS A 1 85 ? 10.062 14.727 9.273 1 97.88 85 LYS A CA 1
ATOM 675 C C . LYS A 1 85 ? 9.75 15.984 10.086 1 97.88 85 LYS A C 1
ATOM 677 O O . LYS A 1 85 ? 10.125 17.094 9.688 1 97.88 85 LYS A O 1
ATOM 682 N N . GLY A 1 86 ? 9.086 15.75 11.211 1 97.81 86 GLY A N 1
ATOM 683 C CA . GLY A 1 86 ? 8.836 16.844 12.141 1 97.81 86 GLY A CA 1
ATOM 684 C C . GLY A 1 86 ? 7.574 17.625 11.82 1 97.81 86 GLY A C 1
ATOM 685 O O . GLY A 1 86 ? 7.141 18.469 12.602 1 97.81 86 GLY A O 1
ATOM 686 N N . GLU A 1 87 ? 6.98 17.422 10.711 1 97 87 GLU A N 1
ATOM 687 C CA . GLU A 1 87 ? 5.777 18.156 10.336 1 97 87 GLU A CA 1
ATOM 688 C C . GLU A 1 87 ? 4.578 17.719 11.172 1 97 87 GLU A C 1
ATOM 690 O O . GLU A 1 87 ? 4.32 16.531 11.32 1 97 87 GLU A O 1
ATOM 695 N N . TRP A 1 88 ? 3.826 18.688 11.734 1 97.75 88 TRP A N 1
ATOM 696 C CA . TRP A 1 88 ? 2.596 18.438 12.477 1 97.75 88 TRP A CA 1
ATOM 697 C C . TRP A 1 88 ? 1.442 18.125 11.523 1 97.75 88 TRP A C 1
ATOM 699 O O . TRP A 1 88 ? 1.271 18.812 10.508 1 97.75 88 TRP A O 1
ATOM 709 N N . HIS A 1 89 ? 0.675 17.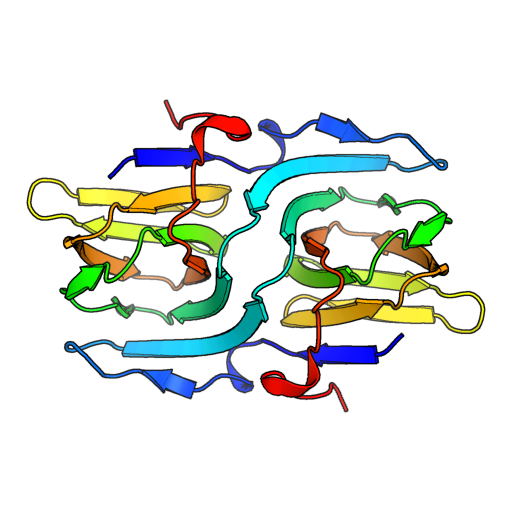109 11.906 1 97.94 89 HIS A N 1
ATOM 710 C CA . HIS A 1 89 ? -0.46 16.797 11.047 1 97.94 89 HIS A CA 1
ATOM 711 C C . HIS A 1 89 ? -1.545 16.047 11.82 1 97.94 89 HIS A C 1
ATOM 713 O O . HIS A 1 89 ? -1.28 15.492 12.883 1 97.94 89 HIS A O 1
ATOM 719 N N . GLU A 1 90 ? -2.732 16.078 11.297 1 98.25 90 GLU A N 1
ATOM 720 C CA . GLU A 1 90 ? -3.939 15.383 11.734 1 98.25 90 GLU A CA 1
ATOM 721 C C . GLU A 1 90 ? -4.75 14.883 10.539 1 98.25 90 GLU A C 1
ATOM 723 O O . GLU A 1 90 ? -4.855 15.578 9.523 1 98.25 90 GLU A O 1
ATOM 728 N N . THR A 1 91 ? -5.25 13.656 10.633 1 98.44 91 THR A N 1
ATOM 729 C CA . THR A 1 91 ? -6.082 13.109 9.562 1 98.44 91 THR A CA 1
ATOM 730 C C . THR A 1 91 ? -7.457 12.719 10.094 1 98.44 91 THR A C 1
ATOM 732 O O . THR A 1 91 ? -7.566 12.047 11.117 1 98.44 91 THR A O 1
ATOM 735 N N . ARG A 1 92 ? -8.5 13.094 9.359 1 98.31 92 ARG A N 1
ATOM 736 C CA . ARG A 1 92 ? -9.875 12.812 9.773 1 98.31 92 ARG A CA 1
ATOM 737 C C . ARG A 1 92 ? -10.711 12.352 8.594 1 98.31 92 ARG A C 1
ATOM 739 O O . ARG A 1 92 ? -10.422 12.688 7.441 1 98.31 92 ARG A O 1
ATOM 746 N N . THR A 1 93 ? -11.68 11.594 8.891 1 98.75 93 THR A N 1
ATOM 747 C CA . THR A 1 93 ? -12.672 11.195 7.898 1 98.75 93 THR A CA 1
ATOM 748 C C . THR A 1 93 ? -14.07 11.188 8.508 1 98.75 93 THR A C 1
ATOM 750 O O . THR A 1 93 ? -14.242 10.828 9.672 1 98.75 93 THR A O 1
ATOM 753 N N . ASP A 1 94 ? -15 11.547 7.727 1 98.19 94 ASP A N 1
ATOM 754 C CA . ASP A 1 94 ? -16.391 11.477 8.156 1 98.19 94 ASP A CA 1
ATOM 755 C C . ASP A 1 94 ? -17.016 10.141 7.777 1 98.19 94 ASP A C 1
ATOM 757 O O . ASP A 1 94 ? -17.906 9.648 8.469 1 98.19 94 ASP A O 1
ATOM 761 N N . ASN A 1 95 ? -16.578 9.539 6.684 1 97.81 95 ASN A N 1
ATOM 762 C CA . ASN A 1 95 ? -17.297 8.414 6.102 1 97.81 95 ASN A CA 1
ATOM 763 C C . ASN A 1 95 ? -16.422 7.16 6.039 1 97.81 95 ASN A C 1
ATOM 765 O O . ASN A 1 95 ? -16.797 6.164 5.426 1 97.81 95 ASN A O 1
ATOM 769 N N . GLY A 1 96 ? -15.273 7.227 6.598 1 98.44 96 GLY A N 1
ATOM 770 C CA . GLY A 1 96 ? -14.359 6.098 6.555 1 98.44 96 GLY A CA 1
ATOM 771 C C . GLY A 1 96 ? -13.234 6.27 5.551 1 98.44 96 GLY A C 1
ATOM 772 O O . GLY A 1 96 ? -13.414 6.93 4.52 1 98.44 96 GLY A O 1
ATOM 773 N N . MET A 1 97 ? -12.102 5.613 5.891 1 98.69 97 MET A N 1
ATOM 774 C CA . MET A 1 97 ? -10.922 5.715 5.031 1 98.69 97 MET A CA 1
ATOM 775 C C . MET A 1 97 ? -9.938 4.586 5.316 1 98.69 97 MET A C 1
ATOM 777 O O . MET A 1 97 ? -9.797 4.156 6.465 1 98.69 97 MET A O 1
ATOM 781 N N . THR A 1 98 ? -9.305 4.082 4.27 1 98.88 98 THR A N 1
ATOM 782 C CA . THR A 1 98 ? -8.172 3.178 4.402 1 98.88 98 THR A CA 1
ATOM 783 C C . THR A 1 98 ? -6.941 3.744 3.699 1 98.88 98 THR A C 1
ATOM 785 O O . THR A 1 98 ? -7.039 4.262 2.584 1 98.88 98 THR A O 1
ATOM 788 N N . ALA A 1 99 ? -5.793 3.717 4.398 1 98.88 99 ALA A N 1
ATOM 789 C CA . ALA A 1 99 ? -4.559 4.246 3.82 1 98.88 99 ALA A CA 1
ATOM 790 C C . ALA A 1 99 ? -3.381 3.318 4.098 1 98.88 99 ALA A C 1
ATOM 792 O O . ALA A 1 99 ? -3.299 2.713 5.168 1 98.88 99 ALA A O 1
ATOM 793 N N . ILE A 1 100 ? -2.492 3.189 3.154 1 98.88 100 ILE A N 1
ATOM 794 C CA . ILE A 1 100 ? -1.198 2.549 3.357 1 98.88 100 ILE A CA 1
ATOM 795 C C . ILE A 1 100 ? -0.156 3.598 3.74 1 98.88 100 ILE A C 1
ATOM 797 O O . ILE A 1 100 ? 0.002 4.605 3.047 1 98.88 100 ILE A O 1
ATOM 801 N N . SER A 1 101 ? 0.469 3.404 4.836 1 98.75 101 SER A N 1
ATOM 802 C CA . SER A 1 101 ? 1.521 4.305 5.293 1 98.75 101 SER A CA 1
ATOM 803 C C . SER A 1 101 ? 2.904 3.748 4.973 1 98.75 101 SER A C 1
ATOM 805 O O . SER A 1 101 ? 3.182 2.576 5.23 1 98.75 101 SER 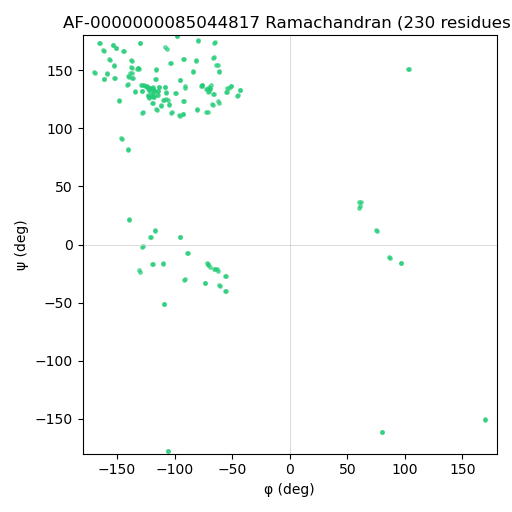A O 1
ATOM 807 N N . ILE A 1 102 ? 3.748 4.527 4.379 1 98.75 102 ILE A N 1
ATOM 808 C CA . ILE A 1 102 ? 5.152 4.227 4.117 1 98.75 102 ILE A CA 1
ATOM 809 C C . ILE A 1 102 ? 6.039 5.25 4.824 1 98.75 102 ILE A C 1
ATOM 811 O O . ILE A 1 102 ? 5.902 6.457 4.602 1 98.75 102 ILE A O 1
ATOM 815 N N . GLU A 1 103 ? 6.926 4.789 5.695 1 98.75 103 GLU A N 1
ATOM 816 C CA . GLU A 1 103 ? 7.816 5.66 6.457 1 98.75 103 GLU A CA 1
ATOM 817 C C . GLU A 1 103 ? 9.281 5.301 6.211 1 98.75 103 GLU A C 1
ATOM 819 O O . GLU A 1 103 ? 9.68 4.148 6.391 1 98.75 103 GLU A O 1
ATOM 824 N N . SER A 1 104 ? 10.031 6.25 5.844 1 98.75 104 SER A N 1
ATOM 825 C CA . SER A 1 104 ? 11.453 6.047 5.566 1 98.75 104 SER A CA 1
ATOM 826 C C . SER A 1 104 ? 12.18 7.379 5.391 1 98.75 104 SER A C 1
ATOM 828 O O . SER A 1 104 ? 11.633 8.312 4.801 1 98.75 104 SER A O 1
ATOM 830 N N . THR A 1 105 ? 13.438 7.414 5.77 1 97.94 105 THR A N 1
ATOM 831 C CA . THR A 1 105 ? 14.227 8.625 5.602 1 97.94 105 THR A CA 1
ATOM 832 C C . THR A 1 105 ? 14.547 8.859 4.129 1 97.94 105 THR A C 1
ATOM 834 O O . THR A 1 105 ? 14.883 9.977 3.73 1 97.94 105 THR A O 1
ATOM 837 N N . GLY A 1 106 ? 14.383 7.848 3.324 1 96.81 106 GLY A N 1
ATOM 838 C CA . GLY A 1 106 ? 14.805 7.938 1.934 1 96.81 106 GLY A CA 1
ATOM 839 C C . GLY A 1 106 ? 13.68 8.328 0.996 1 96.81 106 GLY A C 1
ATOM 840 O O . GLY A 1 106 ? 13.859 8.359 -0.223 1 96.81 106 GLY A O 1
ATOM 841 N N . LEU A 1 107 ? 12.547 8.656 1.52 1 97.38 107 LEU A N 1
ATOM 842 C CA . LEU A 1 107 ? 11.398 8.922 0.666 1 97.38 107 LEU A CA 1
ATOM 843 C C . LEU A 1 107 ? 11.617 10.172 -0.175 1 97.38 107 LEU A C 1
ATOM 845 O O . LEU A 1 107 ? 12.023 11.211 0.347 1 97.38 107 LEU A O 1
ATOM 849 N N . ASN A 1 108 ? 11.383 10 -1.412 1 95.44 108 ASN A N 1
ATOM 850 C CA . ASN A 1 108 ? 11.344 11.07 -2.4 1 95.44 108 ASN A CA 1
ATOM 851 C C . ASN A 1 108 ? 10.219 10.859 -3.41 1 95.44 108 ASN A C 1
ATOM 853 O O . ASN A 1 108 ? 10.461 10.406 -4.531 1 95.44 108 ASN A O 1
ATOM 857 N N . PRO A 1 109 ? 8.992 11.227 -3.078 1 93.81 109 PRO A N 1
ATOM 858 C CA . PRO A 1 109 ? 7.848 10.867 -3.916 1 93.81 109 PRO A CA 1
ATOM 859 C C . PRO A 1 109 ? 7.926 11.484 -5.312 1 93.81 109 PRO A C 1
ATOM 861 O O . PRO A 1 109 ? 7.301 10.977 -6.25 1 93.81 109 PRO A O 1
ATOM 864 N N . GLU A 1 110 ? 8.664 12.523 -5.512 1 94.69 110 GLU A N 1
ATOM 865 C CA . GLU A 1 110 ? 8.742 13.188 -6.809 1 94.69 110 GLU A CA 1
ATOM 866 C C . GLU A 1 110 ? 9.5 12.328 -7.82 1 94.69 110 GLU A C 1
ATOM 868 O O . GLU A 1 110 ? 9.445 12.586 -9.023 1 94.69 110 GLU A O 1
ATOM 873 N N . GLU A 1 111 ? 10.195 11.43 -7.352 1 94.75 111 GLU A N 1
ATOM 874 C CA . GLU A 1 111 ? 10.977 10.578 -8.242 1 94.75 111 GLU A CA 1
ATOM 875 C C . GLU A 1 111 ? 10.078 9.805 -9.195 1 94.75 111 GLU A C 1
ATOM 877 O O . GLU A 1 111 ? 10.43 9.594 -10.359 1 94.75 111 GLU A O 1
ATOM 882 N N . PHE A 1 112 ? 8.891 9.383 -8.766 1 95.31 112 PHE A N 1
ATOM 883 C CA . PHE A 1 112 ? 8.117 8.461 -9.586 1 95.31 112 PHE A CA 1
ATOM 884 C C . PHE A 1 112 ? 6.68 8.945 -9.734 1 95.31 112 PHE A C 1
ATOM 886 O O . PHE A 1 112 ? 5.961 8.508 -10.633 1 95.31 112 PHE A O 1
ATOM 893 N N . MET A 1 113 ? 6.234 9.789 -8.797 1 95.88 113 MET A N 1
ATOM 894 C CA . MET A 1 113 ? 4.805 10.094 -8.766 1 95.88 113 MET A CA 1
ATOM 895 C C . MET A 1 113 ? 4.535 11.477 -9.336 1 95.88 113 MET A C 1
ATOM 897 O O . MET A 1 113 ? 5.348 12.391 -9.188 1 95.88 113 MET A O 1
ATOM 901 N N . VAL A 1 114 ? 3.318 11.57 -9.773 1 95 114 VAL A N 1
ATOM 902 C CA . VAL A 1 114 ? 2.879 12.844 -10.328 1 95 114 VAL A CA 1
ATOM 903 C C . VAL A 1 114 ? 2.264 13.711 -9.234 1 95 114 VAL A C 1
ATOM 905 O O . VAL A 1 114 ? 1.437 13.234 -8.453 1 95 114 VAL A O 1
ATOM 908 N N . LYS A 1 115 ? 2.674 15 -9.234 1 94.88 115 LYS A N 1
ATOM 909 C CA . LYS A 1 115 ? 2.115 15.922 -8.25 1 94.88 115 LYS A CA 1
ATOM 910 C C . LYS A 1 115 ? 0.641 16.188 -8.523 1 94.88 115 LYS A C 1
ATOM 912 O O . LYS A 1 115 ? 0.24 16.359 -9.68 1 94.88 115 LYS A O 1
ATOM 917 N N . LYS A 1 116 ? -0.056 16.188 -7.457 1 90.19 116 LYS A N 1
ATOM 918 C CA . LYS A 1 116 ? -1.474 16.516 -7.598 1 90.19 116 LYS A CA 1
ATOM 919 C C . LYS A 1 116 ? -1.675 18 -7.879 1 90.19 116 LYS A C 1
ATOM 921 O O . LYS A 1 116 ? -1.106 18.844 -7.188 1 90.19 116 LYS A O 1
ATOM 926 N N . ARG A 1 117 ? -2.172 18.375 -9.047 1 72.88 117 ARG A N 1
ATOM 927 C CA . ARG A 1 117 ? -2.371 19.75 -9.477 1 72.88 117 ARG A CA 1
ATOM 928 C C . ARG A 1 117 ? -3.451 20.438 -8.648 1 72.88 117 ARG A C 1
ATOM 930 O O . ARG A 1 117 ? -4.391 19.781 -8.188 1 72.88 117 ARG A O 1
ATOM 937 N N . MET B 1 1 ? 3.727 -20.094 -2.318 1 93.31 1 MET B N 1
ATOM 938 C CA . MET B 1 1 ? 2.787 -19 -2.131 1 93.31 1 MET B CA 1
ATOM 939 C C . MET B 1 1 ? 2.109 -19.078 -0.767 1 93.31 1 MET B C 1
ATOM 941 O O . MET B 1 1 ? 1.681 -20.156 -0.349 1 93.31 1 MET B O 1
ATOM 945 N N . GLN B 1 2 ? 2.154 -18.031 0.055 1 94.12 2 GLN B N 1
ATOM 946 C CA . GLN B 1 2 ? 1.449 -17.922 1.328 1 94.12 2 GLN B CA 1
ATOM 947 C C . GLN B 1 2 ? 0.426 -16.781 1.291 1 94.12 2 GLN B C 1
ATOM 949 O O . GLN B 1 2 ? 0.619 -15.789 0.594 1 94.12 2 GLN B O 1
ATOM 954 N N . GLN B 1 3 ? -0.635 -16.953 2.055 1 95.69 3 GLN B N 1
ATOM 955 C CA . GLN B 1 3 ? -1.692 -15.945 2.102 1 95.69 3 GLN B CA 1
ATOM 956 C C . GLN B 1 3 ? -1.842 -15.375 3.508 1 95.69 3 GLN B C 1
ATOM 958 O O . GLN B 1 3 ? -1.808 -16.109 4.492 1 95.69 3 GLN B O 1
ATOM 963 N N . PHE B 1 4 ? -1.961 -14.156 3.596 1 97.31 4 PHE B N 1
ATOM 964 C CA . PHE B 1 4 ? -2.152 -13.398 4.828 1 97.31 4 PHE B CA 1
ATOM 965 C C . PHE B 1 4 ? -3.322 -12.438 4.691 1 97.31 4 PHE B C 1
ATOM 967 O O . PHE B 1 4 ? -3.961 -12.367 3.641 1 97.31 4 PHE B O 1
ATOM 974 N N . ARG B 1 5 ? -3.682 -11.789 5.789 1 97.44 5 ARG B N 1
ATOM 975 C CA . ARG B 1 5 ? -4.734 -10.781 5.73 1 97.44 5 ARG B CA 1
ATOM 976 C C . ARG B 1 5 ? -4.309 -9.5 6.449 1 97.44 5 ARG B C 1
ATOM 978 O O . ARG B 1 5 ? -3.479 -9.547 7.363 1 97.44 5 ARG B O 1
ATOM 985 N N . PHE B 1 6 ? -4.824 -8.383 6.027 1 97.56 6 PHE B N 1
ATOM 986 C CA . PHE B 1 6 ? -4.547 -7.086 6.645 1 97.56 6 PHE B CA 1
ATOM 987 C C . PHE B 1 6 ? -5.812 -6.238 6.715 1 97.56 6 PHE B C 1
ATOM 989 O O . PHE B 1 6 ? -5.738 -5.008 6.703 1 97.56 6 PHE B O 1
ATOM 996 N N . ASP B 1 7 ? -6.918 -6.848 6.66 1 97.06 7 ASP B N 1
ATOM 997 C CA . ASP B 1 7 ? -8.18 -6.133 6.844 1 97.06 7 ASP B CA 1
ATOM 998 C C . ASP B 1 7 ? -8.297 -5.582 8.266 1 97.06 7 ASP B C 1
ATOM 1000 O O . ASP B 1 7 ? -7.445 -5.852 9.117 1 97.06 7 ASP B O 1
ATOM 1004 N N . LYS B 1 8 ? -9.336 -4.82 8.477 1 96.19 8 LYS B N 1
ATOM 1005 C CA . LYS B 1 8 ? -9.523 -4.117 9.742 1 96.19 8 LYS B CA 1
ATOM 1006 C C . LYS B 1 8 ? -9.5 -5.09 10.922 1 96.19 8 LYS B C 1
ATOM 1008 O O . LYS B 1 8 ? -8.922 -4.793 11.969 1 96.19 8 LYS B O 1
ATOM 1013 N N . ALA B 1 9 ? -10.094 -6.223 10.766 1 96.12 9 ALA B N 1
ATOM 1014 C CA . ALA B 1 9 ? -10.211 -7.203 11.844 1 96.12 9 ALA B CA 1
ATOM 1015 C C . ALA B 1 9 ? -8.844 -7.738 12.25 1 96.12 9 ALA B C 1
ATOM 1017 O O . ALA B 1 9 ? -8.672 -8.242 13.359 1 96.12 9 ALA B O 1
ATOM 1018 N N . ALA B 1 10 ? -7.848 -7.648 11.414 1 95.94 10 ALA B N 1
ATOM 1019 C CA . ALA B 1 10 ? -6.508 -8.172 11.672 1 95.94 10 ALA B CA 1
ATOM 1020 C C . ALA B 1 10 ? -5.645 -7.141 12.391 1 95.94 10 ALA B C 1
ATOM 1022 O O . ALA B 1 10 ? -4.508 -7.43 12.766 1 95.94 10 ALA B O 1
ATOM 1023 N N . GLY B 1 11 ? -6.145 -5.918 12.531 1 96.69 11 GLY B N 1
ATOM 1024 C CA . GLY B 1 11 ? -5.328 -4.844 13.062 1 96.69 11 GLY B CA 1
ATOM 1025 C C . GLY B 1 11 ? -5.555 -4.598 14.547 1 96.69 11 GLY B C 1
ATOM 1026 O O . GLY B 1 11 ? -6.281 -5.352 15.203 1 96.69 11 GLY B O 1
ATOM 1027 N N . LEU B 1 12 ? -4.797 -3.621 15.023 1 96.62 12 LEU B N 1
ATOM 1028 C CA . LEU B 1 12 ? -4.887 -3.219 16.422 1 96.62 12 LEU B CA 1
ATOM 1029 C C . LEU B 1 12 ? -5.371 -1.779 16.547 1 96.62 12 LEU B C 1
ATOM 1031 O O . LEU B 1 12 ? -4.969 -0.915 15.766 1 96.62 12 LEU B O 1
ATOM 1035 N N . LYS B 1 13 ? -6.191 -1.561 17.578 1 97.19 13 LYS B N 1
ATOM 1036 C CA . LYS B 1 13 ? -6.699 -0.216 17.844 1 97.19 13 LYS B CA 1
ATOM 1037 C C . LYS B 1 13 ? -5.586 0.707 18.328 1 97.19 13 LYS B C 1
ATOM 1039 O O . LYS B 1 13 ? -4.785 0.325 19.188 1 97.19 13 LYS B O 1
ATOM 1044 N N . VAL B 1 14 ? -5.539 1.885 17.781 1 97.44 14 VAL B N 1
ATOM 1045 C CA . VAL B 1 14 ? -4.562 2.895 18.188 1 97.44 14 VAL B CA 1
ATOM 1046 C C . VAL B 1 14 ? -5.277 4.086 18.812 1 97.44 14 VAL B C 1
ATOM 1048 O O . VAL B 1 14 ? -6.172 4.676 18.203 1 97.44 14 VAL B O 1
ATOM 1051 N N . THR B 1 15 ? -4.879 4.531 19.984 1 96.44 15 THR B N 1
ATOM 1052 C CA . THR B 1 15 ? -5.566 5.605 20.688 1 96.44 15 THR B CA 1
ATOM 1053 C C . THR B 1 15 ? -4.59 6.703 21.094 1 96.44 15 THR B C 1
ATOM 1055 O O . THR B 1 15 ? -4.992 7.727 21.656 1 96.44 15 THR B O 1
ATOM 1058 N N . TYR B 1 16 ? -3.348 6.48 20.766 1 94.25 16 TYR B N 1
ATOM 1059 C CA . TYR B 1 16 ? -2.373 7.52 21.078 1 94.25 16 TYR B CA 1
ATOM 1060 C C . TYR B 1 16 ? -2.703 8.812 20.344 1 94.25 16 TYR B C 1
ATOM 1062 O O . TYR B 1 16 ? -3.281 8.789 19.266 1 94.25 16 TYR B O 1
ATOM 1070 N N . TYR B 1 17 ? -2.33 10 21.031 1 95.44 17 TYR B N 1
ATOM 1071 C CA . TYR B 1 17 ? -2.537 11.32 20.453 1 95.44 17 TYR B CA 1
ATOM 1072 C C . TYR B 1 17 ? -4.016 11.57 20.188 1 95.44 17 TYR B C 1
ATOM 1074 O O . TYR B 1 17 ? -4.371 12.164 19.156 1 95.44 17 TYR B O 1
ATOM 1082 N N . ASN B 1 18 ? -4.82 11.016 21.031 1 96.06 18 ASN B N 1
ATOM 1083 C CA . ASN B 1 18 ? -6.266 11.172 20.875 1 96.06 18 ASN B CA 1
ATOM 1084 C C . ASN B 1 18 ? -6.75 10.609 19.547 1 96.06 18 ASN B C 1
ATOM 1086 O O . ASN B 1 18 ? -7.566 11.234 18.859 1 96.06 18 ASN B O 1
ATOM 1090 N N . SER B 1 19 ? -6.16 9.562 19.172 1 97.81 19 SER B N 1
ATOM 1091 C CA . SER B 1 19 ? -6.504 8.938 17.891 1 97.81 19 SER B CA 1
ATOM 1092 C C . SER B 1 19 ? -7.574 7.863 18.078 1 97.81 19 SER B C 1
ATOM 1094 O O . SER B 1 19 ? -7.855 7.449 19.203 1 97.81 19 SER B O 1
ATOM 1096 N N . ASN B 1 20 ? -8.234 7.566 16.938 1 97.69 20 ASN B N 1
ATOM 1097 C CA . ASN B 1 20 ? -9.203 6.477 16.859 1 97.69 20 ASN B CA 1
ATOM 1098 C C . ASN B 1 20 ? -9.188 5.809 15.477 1 97.69 20 ASN B C 1
ATOM 1100 O O . ASN B 1 20 ? -9.898 6.234 14.57 1 97.69 20 ASN B O 1
ATOM 1104 N N . PHE B 1 21 ? -8.391 4.785 15.344 1 97.69 21 PHE B N 1
ATOM 1105 C CA . PHE B 1 21 ? -8.25 4.02 14.109 1 97.69 21 PH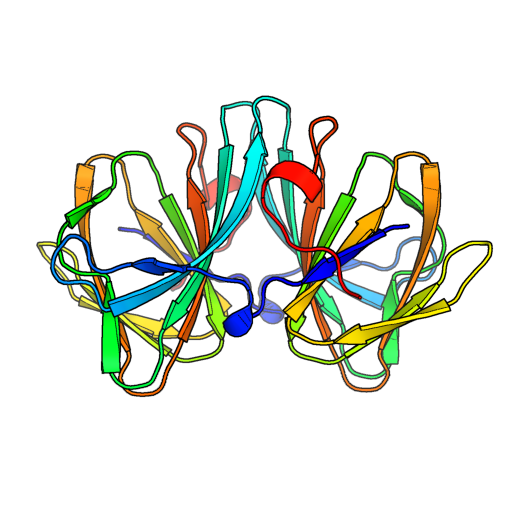E B CA 1
ATOM 1106 C C . PHE B 1 21 ? -7.617 2.66 14.383 1 97.69 21 PHE B C 1
ATOM 1108 O O . PHE B 1 21 ? -7.203 2.377 15.516 1 97.69 21 PHE B O 1
ATOM 1115 N N . ILE B 1 22 ? -7.66 1.769 13.43 1 98 22 ILE B N 1
ATOM 1116 C CA . ILE B 1 22 ? -7.051 0.444 13.508 1 98 22 ILE B CA 1
ATOM 1117 C C . ILE B 1 22 ? -5.832 0.382 12.594 1 98 22 ILE B C 1
ATOM 1119 O O . ILE B 1 22 ? -5.871 0.875 11.461 1 98 22 ILE B O 1
ATOM 1123 N N . MET B 1 23 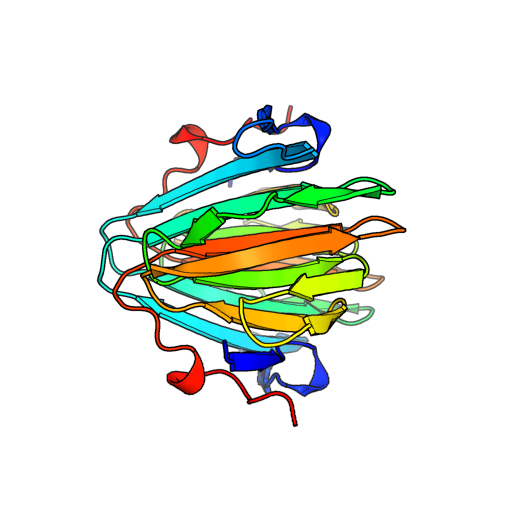? -4.742 -0.196 13.094 1 97.75 23 MET B N 1
ATOM 1124 C CA . MET B 1 23 ? -3.51 -0.307 12.32 1 97.75 23 MET B CA 1
ATOM 1125 C C . MET B 1 23 ? -3.068 -1.763 12.203 1 97.75 23 MET B C 1
ATOM 1127 O O . MET B 1 23 ? -3.066 -2.494 13.195 1 97.75 23 MET B O 1
ATOM 1131 N N . THR B 1 24 ? -2.807 -2.227 11.023 1 97.25 24 THR B N 1
ATOM 1132 C CA . THR B 1 24 ? -2.086 -3.473 10.789 1 97.25 24 THR B CA 1
ATOM 1133 C C . THR B 1 24 ? -0.657 -3.195 10.328 1 97.25 24 THR B C 1
ATOM 1135 O O . THR B 1 24 ? -0.443 -2.529 9.312 1 97.25 24 THR B O 1
ATOM 1138 N N . ARG B 1 25 ? 0.32 -3.693 11.094 1 97.5 25 ARG B N 1
ATOM 1139 C CA . ARG B 1 25 ? 1.7 -3.637 10.625 1 97.5 25 ARG B CA 1
ATOM 1140 C C . ARG B 1 25 ? 1.937 -4.637 9.5 1 97.5 25 ARG B C 1
ATOM 1142 O O . ARG B 1 25 ? 1.493 -5.781 9.57 1 97.5 25 ARG B O 1
ATOM 1149 N N . ILE B 1 26 ? 2.607 -4.148 8.438 1 98.12 26 ILE B N 1
ATOM 1150 C CA . ILE B 1 26 ? 2.76 -4.977 7.246 1 98.12 26 ILE B CA 1
ATOM 1151 C C . ILE B 1 26 ? 4.215 -5.422 7.109 1 98.12 26 ILE B C 1
ATOM 1153 O O . ILE B 1 26 ? 4.492 -6.613 6.957 1 98.12 26 ILE B O 1
ATOM 1157 N N . ALA B 1 27 ? 5.176 -4.477 7.168 1 97.44 27 ALA B N 1
ATOM 1158 C CA . ALA B 1 27 ? 6.578 -4.824 6.957 1 97.44 27 ALA B CA 1
ATOM 1159 C C . ALA B 1 27 ? 7.5 -3.779 7.57 1 97.44 27 ALA B C 1
ATOM 1161 O O . ALA B 1 27 ? 7.152 -2.598 7.645 1 97.44 27 ALA B O 1
ATOM 1162 N N . LYS B 1 28 ? 8.672 -4.184 8.055 1 97.44 28 LYS B N 1
ATOM 1163 C CA . LYS B 1 28 ? 9.844 -3.393 8.414 1 97.44 28 LYS B CA 1
ATOM 1164 C C . LYS B 1 28 ? 11.102 -3.939 7.742 1 97.44 28 LYS B C 1
ATOM 1166 O O . LYS B 1 28 ? 11.523 -5.059 8.031 1 97.44 28 LYS B O 1
ATOM 1171 N N . LEU B 1 29 ? 11.602 -3.139 6.867 1 96.81 29 LEU B N 1
ATOM 1172 C CA . LEU B 1 29 ? 12.617 -3.652 5.953 1 96.81 29 LEU B CA 1
ATOM 1173 C C . LEU B 1 29 ? 13.875 -2.789 5.992 1 96.81 29 LEU B C 1
ATOM 1175 O O . LEU B 1 29 ? 13.781 -1.559 6.016 1 96.81 29 LEU B O 1
ATOM 1179 N N . ASP B 1 30 ? 15.047 -3.422 6.016 1 95.69 30 ASP B N 1
ATOM 1180 C CA . ASP B 1 30 ? 16.312 -2.711 5.98 1 95.69 30 ASP B CA 1
ATOM 1181 C C . ASP B 1 30 ? 17.109 -3.057 4.715 1 95.69 30 ASP B C 1
ATOM 1183 O O . ASP B 1 30 ? 18.312 -2.828 4.648 1 95.69 30 ASP B O 1
ATOM 1187 N N . SER B 1 31 ? 16.453 -3.705 3.777 1 96.38 31 SER B N 1
ATOM 1188 C CA . SER B 1 31 ? 16.984 -4.004 2.449 1 96.38 31 SER B CA 1
ATOM 1189 C C . SER B 1 31 ? 16.312 -3.156 1.38 1 96.38 31 SER B C 1
ATOM 1191 O O . SER B 1 31 ? 15.336 -2.445 1.665 1 96.38 31 SER B O 1
ATOM 1193 N N . LEU B 1 32 ? 16.922 -3.23 0.148 1 97.81 32 LEU B N 1
ATOM 1194 C CA . LEU B 1 32 ? 16.328 -2.5 -0.959 1 97.81 32 LEU B CA 1
ATOM 1195 C C . LEU B 1 32 ? 14.859 -2.9 -1.138 1 97.81 32 LEU B C 1
ATOM 1197 O O . LEU B 1 32 ? 14.531 -4.09 -1.143 1 97.81 32 LEU B O 1
ATOM 1201 N N . VAL B 1 33 ? 13.977 -1.887 -1.242 1 98.25 33 VAL B N 1
ATOM 1202 C CA . VAL B 1 33 ? 12.547 -2.109 -1.371 1 98.25 33 VAL B CA 1
ATOM 1203 C C . VAL B 1 33 ? 12.008 -1.337 -2.572 1 98.25 33 VAL B C 1
ATOM 1205 O O . VAL B 1 33 ? 12.375 -0.181 -2.793 1 98.25 33 VAL B O 1
ATOM 1208 N N . GLN B 1 34 ? 11.219 -1.988 -3.41 1 98.44 34 GLN B N 1
ATOM 1209 C CA . GLN B 1 34 ? 10.445 -1.334 -4.461 1 98.44 34 GLN B CA 1
ATOM 1210 C C . GLN B 1 34 ? 8.945 -1.472 -4.207 1 98.44 34 GLN B C 1
ATOM 1212 O O . GLN B 1 34 ? 8.461 -2.564 -3.904 1 98.44 34 GLN B O 1
ATOM 1217 N N . ILE B 1 35 ? 8.242 -0.355 -4.312 1 98.69 35 ILE B N 1
ATOM 1218 C CA . ILE B 1 35 ? 6.809 -0.323 -4.066 1 98.69 35 ILE B CA 1
ATOM 1219 C C . ILE B 1 35 ? 6.09 0.248 -5.285 1 98.69 35 ILE B C 1
ATOM 1221 O O . ILE B 1 35 ? 6.52 1.252 -5.855 1 98.69 35 ILE B O 1
ATOM 1225 N N . GLY B 1 36 ? 4.996 -0.35 -5.715 1 98.5 36 GLY B N 1
ATOM 1226 C CA . GLY B 1 36 ? 4.16 0.109 -6.812 1 98.5 36 GLY B CA 1
ATOM 1227 C C . GLY B 1 36 ? 2.682 -0.146 -6.578 1 98.5 36 GLY B C 1
ATOM 1228 O O . GLY B 1 36 ? 2.309 -0.863 -5.648 1 98.5 36 GLY B O 1
ATOM 1229 N N . CYS B 1 37 ? 1.868 0.452 -7.363 1 98.75 37 CYS B N 1
ATOM 1230 C CA . CYS B 1 37 ? 0.429 0.215 -7.375 1 98.75 37 CYS B CA 1
ATOM 1231 C C . CYS B 1 37 ? -0.024 -0.307 -8.734 1 98.75 37 CYS B C 1
ATOM 1233 O O . CYS B 1 37 ? 0.265 0.301 -9.766 1 98.75 37 CYS B O 1
ATOM 1235 N N . MET B 1 38 ? -0.705 -1.376 -8.742 1 98.69 38 MET B N 1
ATOM 1236 C CA . MET B 1 38 ? -1.225 -2.002 -9.953 1 98.69 38 MET B CA 1
ATOM 1237 C C . MET B 1 38 ? -2.736 -1.82 -10.055 1 98.69 38 MET B C 1
ATOM 1239 O O . MET B 1 38 ? -3.461 -2.072 -9.094 1 98.69 38 MET B O 1
ATOM 1243 N N . HIS B 1 39 ? -3.184 -1.4 -11.148 1 98.75 39 HIS B N 1
ATOM 1244 C CA . HIS B 1 39 ? -4.605 -1.265 -11.453 1 98.75 39 HIS B CA 1
ATOM 1245 C C . HIS B 1 39 ? -5.016 -2.197 -12.586 1 98.75 39 HIS B C 1
ATOM 1247 O O . HIS B 1 39 ? -4.535 -2.059 -13.719 1 98.75 39 HIS B O 1
ATOM 1253 N N . LEU B 1 40 ? -5.859 -3.111 -12.312 1 98.62 40 LEU B N 1
ATOM 1254 C CA . LEU B 1 40 ? -6.402 -4.031 -13.305 1 98.62 40 LEU B CA 1
ATOM 1255 C C . LEU B 1 40 ? -7.871 -3.736 -13.57 1 98.62 40 LEU B C 1
ATOM 1257 O O . LEU B 1 40 ? -8.688 -3.752 -12.648 1 98.62 40 LEU B O 1
ATOM 1261 N N . ASP B 1 41 ? -8.266 -3.504 -14.805 1 97.88 41 ASP B N 1
ATOM 1262 C CA . ASP B 1 41 ? -9.664 -3.32 -15.195 1 97.88 41 ASP B CA 1
ATOM 1263 C C . ASP B 1 41 ? -10.375 -4.664 -15.32 1 97.88 41 ASP B C 1
ATOM 1265 O O . ASP B 1 41 ? -9.797 -5.711 -15.023 1 97.88 41 ASP B O 1
ATOM 1269 N N . ASN B 1 42 ? -11.664 -4.527 -15.562 1 97.69 42 ASN B N 1
ATOM 1270 C CA . ASN B 1 42 ? -12.398 -5.746 -15.875 1 97.69 42 ASN B CA 1
ATOM 1271 C C . ASN B 1 42 ? -11.641 -6.617 -16.875 1 97.69 42 ASN B C 1
ATOM 1273 O O . ASN B 1 42 ? -11.211 -6.137 -17.922 1 97.69 42 ASN B O 1
ATOM 1277 N N . GLY B 1 43 ? -11.484 -7.867 -16.516 1 97.56 43 GLY B N 1
ATOM 1278 C CA . GLY B 1 43 ? -10.758 -8.797 -17.359 1 97.56 43 GLY B CA 1
ATOM 1279 C C . GLY B 1 43 ? -9.258 -8.602 -17.328 1 97.56 43 GLY B C 1
ATOM 1280 O O . GLY B 1 43 ? -8.531 -9.109 -18.188 1 97.56 43 GLY B O 1
ATOM 1281 N N . GLY B 1 44 ? -8.766 -7.832 -16.406 1 98 44 GLY B N 1
ATOM 1282 C CA . GLY B 1 44 ? -7.348 -7.543 -16.281 1 98 44 GLY B CA 1
ATOM 1283 C C . GLY B 1 44 ? -6.508 -8.773 -16 1 98 44 GLY B C 1
ATOM 1284 O O . GLY B 1 44 ? -7 -9.742 -15.414 1 98 44 GLY B O 1
ATOM 1285 N N . LEU B 1 45 ? -5.215 -8.656 -16.422 1 98.12 45 LEU B N 1
ATOM 1286 C CA . LEU B 1 45 ? -4.328 -9.82 -16.359 1 98.12 45 LEU B CA 1
ATOM 1287 C C . LEU B 1 45 ? -2.889 -9.391 -16.109 1 98.12 45 LEU B C 1
ATOM 1289 O O . LEU B 1 45 ? -2.381 -8.477 -16.766 1 98.12 45 LEU B O 1
ATOM 1293 N N . ILE B 1 46 ? -2.326 -9.914 -15.086 1 98.38 46 ILE B N 1
ATOM 1294 C CA . ILE B 1 46 ? -0.873 -9.984 -14.977 1 98.38 46 ILE B CA 1
ATOM 1295 C C . ILE B 1 46 ? -0.389 -11.352 -15.453 1 98.38 46 ILE B C 1
ATOM 1297 O O . ILE B 1 46 ? -0.617 -12.367 -14.789 1 98.38 46 ILE B O 1
ATOM 1301 N N . GLY B 1 47 ? 0.26 -11.328 -16.531 1 98.12 47 GLY B N 1
ATOM 1302 C CA . GLY B 1 47 ? 0.568 -12.562 -17.234 1 98.12 47 GLY B CA 1
ATOM 1303 C C . GLY B 1 47 ? 1.528 -13.461 -16.469 1 98.12 47 GLY B C 1
ATOM 1304 O O . GLY B 1 47 ? 2.242 -13 -15.578 1 98.12 47 GLY B O 1
ATOM 1305 N N . TYR B 1 48 ? 1.503 -14.727 -16.875 1 97.81 48 TYR B N 1
ATOM 1306 C CA . TYR B 1 48 ? 2.303 -15.766 -16.234 1 97.81 48 TYR B CA 1
ATOM 1307 C C . TYR B 1 48 ? 3.791 -15.461 -16.359 1 97.81 48 TYR B C 1
ATOM 1309 O O . TYR B 1 48 ? 4.324 -15.367 -17.469 1 97.81 48 TYR B O 1
ATOM 1317 N N . HIS B 1 49 ? 4.5 -15.359 -15.195 1 97.75 49 HIS B N 1
ATOM 1318 C CA . HIS B 1 49 ? 5.922 -15.039 -15.133 1 97.75 49 HIS B CA 1
ATOM 1319 C C . HIS B 1 49 ? 6.492 -15.359 -13.758 1 97.75 49 HIS B C 1
ATOM 1321 O O . HIS B 1 49 ? 5.754 -15.742 -12.844 1 97.75 49 HIS B O 1
ATOM 1327 N N . GLN B 1 50 ? 7.793 -15.242 -13.586 1 97.62 50 GLN B N 1
ATOM 1328 C CA . GLN B 1 50 ? 8.438 -15.547 -12.312 1 97.62 50 GLN B CA 1
ATOM 1329 C C . GLN B 1 50 ? 8.633 -14.289 -11.477 1 97.62 50 GLN B C 1
ATOM 1331 O O . GLN B 1 50 ? 9 -13.234 -12.008 1 97.62 50 GLN B O 1
ATOM 1336 N N . ALA B 1 51 ? 8.445 -14.398 -10.172 1 97.31 51 ALA B N 1
ATOM 1337 C CA . ALA B 1 51 ? 8.852 -13.328 -9.266 1 97.31 51 ALA B CA 1
ATOM 1338 C C . ALA B 1 51 ? 10.367 -13.18 -9.242 1 97.31 51 ALA B C 1
ATOM 1340 O O . ALA B 1 51 ? 11.078 -14.094 -8.82 1 97.31 51 ALA B O 1
ATOM 1341 N N . ALA B 1 52 ? 10.859 -12.062 -9.594 1 97.25 52 ALA B N 1
ATOM 1342 C CA . ALA B 1 52 ? 12.305 -11.844 -9.648 1 97.25 52 ALA B CA 1
ATOM 1343 C C . ALA B 1 52 ? 12.898 -11.727 -8.25 1 97.25 52 ALA B C 1
ATOM 1345 O O . ALA B 1 52 ? 14.055 -12.086 -8.031 1 97.25 52 ALA B O 1
ATOM 1346 N N . VAL B 1 53 ? 12.227 -11.211 -7.316 1 97.88 53 VAL B N 1
ATOM 1347 C CA . VAL B 1 53 ? 12.523 -11.047 -5.895 1 97.88 53 VAL B CA 1
ATOM 1348 C C . VAL B 1 53 ? 11.281 -11.375 -5.07 1 97.88 53 VAL B C 1
ATOM 1350 O O . VAL B 1 53 ? 10.164 -11.383 -5.594 1 97.88 53 VAL B O 1
ATOM 1353 N N . PRO B 1 54 ? 11.508 -11.703 -3.746 1 98.38 54 PRO B N 1
ATOM 1354 C CA . PRO B 1 54 ? 10.297 -11.883 -2.939 1 98.38 54 PRO B CA 1
ATOM 1355 C C . PRO B 1 54 ? 9.32 -10.719 -3.064 1 98.38 54 PRO B C 1
ATOM 1357 O O . PRO B 1 54 ? 9.742 -9.555 -3.049 1 98.38 54 PRO B O 1
ATOM 1360 N N . GLN B 1 55 ? 8.031 -11.102 -3.201 1 98.44 55 GLN B N 1
ATOM 1361 C CA . GLN B 1 55 ? 7.012 -10.102 -3.51 1 98.44 55 GLN B CA 1
ATOM 1362 C C . GLN B 1 55 ? 5.781 -10.289 -2.627 1 98.44 55 GLN B C 1
ATOM 1364 O O . GLN B 1 55 ? 5.324 -11.414 -2.416 1 98.44 55 GLN B O 1
ATOM 1369 N N . LEU B 1 56 ? 5.301 -9.234 -2.039 1 98.69 56 LEU B N 1
ATOM 1370 C CA . LEU B 1 56 ? 4.047 -9.18 -1.298 1 98.69 56 LEU B CA 1
ATOM 1371 C C . LEU B 1 56 ? 3.018 -8.32 -2.029 1 98.69 56 LEU B C 1
ATOM 1373 O O . LEU B 1 56 ? 3.27 -7.152 -2.312 1 98.69 56 LEU B O 1
ATOM 1377 N N . LEU B 1 57 ? 1.856 -8.891 -2.41 1 98.69 57 LEU B N 1
ATOM 1378 C CA . LEU B 1 57 ? 0.748 -8.188 -3.049 1 98.69 57 LEU B CA 1
ATOM 1379 C C . LEU B 1 57 ? -0.375 -7.926 -2.051 1 98.69 57 LEU B C 1
ATOM 1381 O O . LEU B 1 57 ? -0.959 -8.859 -1.505 1 98.69 57 LEU B O 1
ATOM 1385 N N . LEU B 1 58 ? -0.624 -6.707 -1.729 1 98.81 58 LEU B N 1
ATOM 1386 C CA . LEU B 1 58 ? -1.739 -6.289 -0.886 1 98.81 58 LEU B CA 1
ATOM 1387 C C . LEU B 1 58 ? -2.959 -5.941 -1.73 1 98.81 58 LEU B C 1
ATOM 1389 O O . LEU B 1 58 ? -2.963 -4.926 -2.434 1 98.81 58 LEU B O 1
ATOM 1393 N N . ILE B 1 59 ? -4.031 -6.719 -1.658 1 98.88 59 ILE B N 1
ATOM 1394 C CA . ILE B 1 59 ? -5.234 -6.414 -2.426 1 98.88 59 ILE B CA 1
ATOM 1395 C C . ILE B 1 59 ? -6.047 -5.344 -1.706 1 98.88 59 ILE B C 1
ATOM 1397 O O . ILE B 1 59 ? -6.613 -5.598 -0.64 1 98.88 59 ILE B O 1
ATOM 1401 N N . VAL B 1 60 ? -6.176 -4.188 -2.357 1 98.75 60 VAL B N 1
ATOM 1402 C CA . VAL B 1 60 ? -6.781 -3.066 -1.646 1 98.75 60 VAL B CA 1
ATOM 1403 C C . VAL B 1 60 ? -8.156 -2.768 -2.232 1 98.75 60 VAL B C 1
ATOM 1405 O O . VAL B 1 60 ? -8.953 -2.041 -1.631 1 98.75 60 VAL B O 1
ATOM 1408 N N . GLU B 1 61 ? -8.445 -3.246 -3.367 1 98.62 61 GLU B N 1
ATOM 1409 C CA . GLU B 1 61 ? -9.758 -3.102 -3.996 1 98.62 61 GLU B CA 1
ATOM 1410 C C . GLU B 1 61 ? -10.047 -4.266 -4.941 1 98.62 61 GLU B C 1
ATOM 1412 O O . GLU B 1 61 ? -9.156 -4.711 -5.672 1 98.62 61 GLU B O 1
ATOM 1417 N N . GLY B 1 62 ? -11.32 -4.691 -4.977 1 98.44 62 GLY B N 1
ATOM 1418 C CA . GLY B 1 62 ? -11.758 -5.691 -5.934 1 98.44 62 GLY B CA 1
ATOM 1419 C C . GLY B 1 62 ? -11.414 -7.109 -5.523 1 98.44 62 GLY B C 1
ATOM 1420 O O . GLY B 1 62 ? -11.32 -7.41 -4.332 1 98.44 62 GLY B O 1
ATOM 1421 N N . ASP B 1 63 ? -11.438 -8.008 -6.523 1 98.56 63 ASP B N 1
ATOM 1422 C CA . ASP B 1 63 ? -11.211 -9.43 -6.309 1 98.56 63 ASP B CA 1
ATOM 1423 C C . ASP B 1 63 ? -10.664 -10.094 -7.57 1 98.56 63 ASP B C 1
ATOM 1425 O O . ASP B 1 63 ? -10.578 -9.469 -8.625 1 98.56 63 ASP B O 1
ATOM 1429 N N . GLY B 1 64 ? -10.266 -11.367 -7.426 1 98.38 64 GLY B N 1
ATOM 1430 C CA . GLY B 1 64 ? -9.75 -12.156 -8.531 1 98.38 64 GLY B CA 1
ATOM 1431 C C . GLY B 1 64 ? -9.133 -13.469 -8.094 1 98.38 64 GLY B C 1
ATOM 1432 O O . GLY B 1 64 ? -9.625 -14.109 -7.16 1 98.38 64 GLY B O 1
ATOM 1433 N N . TRP B 1 65 ? -8.148 -13.859 -8.969 1 97.88 65 TRP B N 1
ATOM 1434 C CA . TRP B 1 65 ? -7.434 -15.102 -8.672 1 97.88 65 TRP B CA 1
ATOM 1435 C C . TRP B 1 65 ? -5.938 -14.938 -8.914 1 97.88 65 TRP B C 1
ATOM 1437 O O . TRP B 1 65 ? -5.52 -14.156 -9.773 1 97.88 65 TRP B O 1
ATOM 1447 N N . ILE B 1 66 ? -5.207 -15.617 -8.156 1 98 66 ILE B N 1
ATOM 1448 C CA . ILE B 1 66 ? -3.785 -15.797 -8.422 1 98 66 ILE B CA 1
ATOM 1449 C C . ILE B 1 66 ? -3.473 -17.281 -8.586 1 98 66 ILE B C 1
ATOM 1451 O O . ILE B 1 66 ? -3.936 -18.109 -7.805 1 98 66 ILE B O 1
ATOM 1455 N N . ARG B 1 67 ? -2.803 -17.547 -9.625 1 97.12 67 ARG B N 1
ATOM 1456 C CA . ARG B 1 67 ? -2.451 -18.922 -9.906 1 97.12 67 ARG B CA 1
ATOM 1457 C C . ARG B 1 67 ? -0.939 -19.125 -9.906 1 97.12 67 ARG B C 1
ATOM 1459 O O . ARG B 1 67 ? -0.21 -18.328 -10.523 1 97.12 67 ARG B O 1
ATOM 1466 N N . THR B 1 68 ? -0.504 -20.188 -9.18 1 95.88 68 THR B N 1
ATOM 1467 C CA . THR B 1 68 ? 0.88 -20.641 -9.25 1 95.88 68 THR B CA 1
ATOM 1468 C C . THR B 1 68 ? 0.983 -21.938 -10.062 1 95.88 68 THR B C 1
ATOM 1470 O O . THR B 1 68 ? 0.018 -22.344 -10.711 1 95.88 68 THR B O 1
ATOM 1473 N N . GLU B 1 69 ? 2.188 -22.469 -10.148 1 93.12 69 GLU B N 1
ATOM 1474 C CA . GLU B 1 69 ? 2.373 -23.703 -10.914 1 93.12 69 GLU B CA 1
ATOM 1475 C C . GLU B 1 69 ? 1.452 -24.812 -10.406 1 93.12 69 GLU B C 1
ATOM 1477 O O . GLU B 1 69 ? 0.985 -25.641 -11.188 1 93.12 69 GLU B O 1
ATOM 1482 N N . HIS B 1 70 ? 1.099 -24.734 -9.164 1 88.81 70 HIS B N 1
ATOM 1483 C CA . HIS B 1 70 ? 0.482 -25.906 -8.578 1 88.81 70 HIS B CA 1
ATOM 1484 C C . HIS B 1 70 ? -0.933 -25.609 -8.094 1 88.81 70 HIS B C 1
ATOM 1486 O O . HIS B 1 70 ? -1.712 -26.531 -7.836 1 88.81 70 HIS B O 1
ATOM 1492 N N . GLU B 1 71 ? -1.267 -24.391 -7.945 1 92.25 71 GLU B N 1
ATOM 1493 C CA . GLU B 1 71 ? -2.535 -24.078 -7.293 1 92.25 71 GLU B CA 1
ATOM 1494 C C . GLU B 1 71 ? -3.084 -22.734 -7.762 1 92.25 71 GLU B C 1
ATOM 1496 O O . GLU B 1 71 ? -2.34 -21.906 -8.281 1 92.25 71 GLU B O 1
ATOM 1501 N N . LYS B 1 72 ? -4.398 -22.609 -7.672 1 95.69 72 LYS B N 1
ATOM 1502 C CA . LYS B 1 72 ? -5.133 -21.359 -7.91 1 95.69 72 LYS B CA 1
ATOM 1503 C C . LYS B 1 72 ? -5.883 -20.922 -6.656 1 95.69 72 LYS B C 1
ATOM 1505 O O . LYS B 1 72 ? -6.547 -21.734 -6.004 1 95.69 72 LYS B O 1
ATOM 1510 N N . HIS B 1 73 ? -5.785 -19.703 -6.316 1 95.94 73 HIS B N 1
ATOM 1511 C CA . HIS B 1 73 ? -6.426 -19.172 -5.113 1 95.94 73 HIS B CA 1
ATOM 1512 C C . HIS B 1 73 ? -7.246 -17.938 -5.418 1 95.94 73 HIS B C 1
ATOM 1514 O O . HIS B 1 73 ? -6.809 -17.062 -6.18 1 95.94 73 HIS B O 1
ATOM 1520 N N . PHE B 1 74 ? -8.43 -17.922 -4.812 1 97.69 74 PHE B N 1
ATOM 1521 C CA . PHE B 1 74 ? -9.242 -16.719 -4.867 1 97.69 74 PHE B CA 1
ATOM 1522 C C . PHE B 1 74 ? -8.695 -15.656 -3.916 1 97.69 74 PHE B C 1
ATOM 1524 O O . PHE B 1 74 ? -8.281 -15.969 -2.797 1 97.69 74 PHE B O 1
ATOM 1531 N N . ILE B 1 75 ? -8.648 -14.43 -4.371 1 98.06 75 ILE B N 1
ATOM 1532 C CA . ILE B 1 75 ? -8.164 -13.32 -3.547 1 98.06 75 ILE B CA 1
ATOM 1533 C C . ILE B 1 75 ? -9.148 -12.156 -3.615 1 98.06 75 ILE B C 1
ATOM 1535 O O . ILE B 1 75 ? -9.844 -11.984 -4.621 1 98.06 75 ILE B O 1
ATOM 1539 N N . GLN B 1 76 ? -9.219 -11.359 -2.555 1 98.5 76 GLN B N 1
ATOM 1540 C CA . GLN B 1 76 ? -10.102 -10.211 -2.463 1 98.5 76 GLN B CA 1
ATOM 1541 C C . GLN B 1 76 ? -9.516 -9.133 -1.551 1 98.5 76 GLN B C 1
ATOM 1543 O O . GLN B 1 76 ? -8.531 -9.375 -0.856 1 98.5 76 GLN B O 1
ATOM 1548 N N . LYS B 1 77 ? -10.172 -7.992 -1.625 1 98.62 77 LYS B N 1
ATOM 1549 C CA . LYS B 1 77 ? -9.758 -6.887 -0.766 1 98.62 77 LYS B CA 1
ATOM 1550 C C . LYS B 1 77 ? -9.461 -7.371 0.652 1 98.62 77 LYS B C 1
ATOM 1552 O O . LYS B 1 77 ? -10.258 -8.109 1.238 1 98.62 77 LYS B O 1
ATOM 1557 N N . GLY B 1 78 ? -8.328 -6.926 1.188 1 98.38 78 GLY B N 1
ATOM 1558 C CA . GLY B 1 78 ? -7.953 -7.297 2.541 1 98.38 78 GLY B CA 1
ATOM 1559 C C . GLY B 1 78 ? -6.996 -8.477 2.59 1 98.38 78 GLY B C 1
ATOM 1560 O O . GLY B 1 78 ? -6.371 -8.734 3.619 1 98.38 78 GLY B O 1
ATOM 1561 N N . ASP B 1 79 ? -6.895 -9.18 1.504 1 98.31 79 ASP B N 1
ATOM 1562 C CA . ASP B 1 79 ? -5.953 -10.289 1.422 1 98.31 79 ASP B CA 1
ATOM 1563 C C . ASP B 1 79 ? -4.555 -9.797 1.055 1 98.31 79 ASP B C 1
ATOM 1565 O O . ASP B 1 79 ? -4.406 -8.789 0.364 1 98.31 79 ASP B O 1
ATOM 1569 N N . ALA B 1 80 ? -3.557 -10.469 1.516 1 98.62 80 ALA B N 1
ATOM 1570 C CA . ALA B 1 80 ? -2.164 -10.305 1.103 1 98.62 80 ALA B CA 1
ATOM 1571 C C . ALA B 1 80 ? -1.577 -11.625 0.621 1 98.62 80 ALA B C 1
ATOM 1573 O O . ALA B 1 80 ? -1.773 -12.664 1.254 1 98.62 80 ALA B O 1
ATOM 1574 N N . VAL B 1 81 ? -0.867 -11.586 -0.49 1 98.19 81 VAL B N 1
ATOM 1575 C CA . VAL B 1 81 ? -0.264 -12.789 -1.049 1 98.19 81 VAL B CA 1
ATOM 1576 C C . VAL B 1 81 ? 1.253 -12.625 -1.11 1 98.19 81 VAL B C 1
ATOM 1578 O O . VAL B 1 81 ? 1.758 -11.648 -1.666 1 98.19 81 VAL B O 1
ATOM 1581 N N . PHE B 1 82 ? 1.931 -13.57 -0.57 1 98.31 82 PHE B N 1
ATOM 1582 C CA . PHE B 1 82 ? 3.389 -13.562 -0.574 1 98.31 82 PHE B CA 1
ATOM 1583 C C . PHE B 1 82 ? 3.93 -14.602 -1.553 1 98.31 82 PHE B C 1
ATOM 1585 O O . PHE B 1 82 ? 3.541 -15.773 -1.505 1 98.31 82 PHE B O 1
ATOM 1592 N N . LEU B 1 83 ? 4.75 -14.148 -2.449 1 97.62 83 LEU B N 1
ATOM 1593 C CA . LEU B 1 83 ? 5.434 -14.992 -3.418 1 97.62 83 LEU B CA 1
ATOM 1594 C C . LEU B 1 83 ? 6.941 -14.992 -3.172 1 97.62 83 LEU B C 1
ATOM 1596 O O . LEU B 1 83 ? 7.547 -13.93 -3.031 1 97.62 83 LEU B O 1
ATOM 1600 N N . GLU B 1 84 ? 7.605 -16.172 -3.215 1 97.31 84 GLU B N 1
ATOM 1601 C CA . GLU B 1 84 ? 9.055 -16.281 -3.08 1 97.31 84 GLU B CA 1
ATOM 1602 C C . GLU B 1 84 ? 9.758 -15.984 -4.406 1 97.31 84 GLU B C 1
ATOM 1604 O O . GLU B 1 84 ? 9.148 -16.078 -5.469 1 97.31 84 GLU B O 1
ATOM 1609 N N . LYS B 1 85 ? 11.008 -15.641 -4.223 1 97.94 85 LYS B N 1
ATOM 1610 C CA . LYS B 1 85 ? 11.797 -15.469 -5.438 1 97.94 85 LYS B CA 1
ATOM 1611 C C . LYS B 1 85 ? 11.727 -16.719 -6.316 1 97.94 85 LYS B C 1
ATOM 1613 O O . LYS B 1 85 ? 11.867 -17.844 -5.824 1 97.94 85 LYS B O 1
ATOM 1618 N N . GLY B 1 86 ? 11.523 -16.453 -7.605 1 97.81 86 GLY B N 1
ATOM 1619 C CA . GLY B 1 86 ? 11.555 -17.547 -8.57 1 97.81 86 GLY B CA 1
ATOM 1620 C C . GLY B 1 86 ? 10.211 -18.234 -8.734 1 97.81 86 GLY B C 1
ATOM 1621 O O . GLY B 1 86 ? 10.039 -19.062 -9.641 1 97.81 86 GLY B O 1
ATOM 1622 N N . GLU B 1 87 ? 9.281 -18 -7.922 1 96.94 87 GLU B N 1
ATOM 1623 C CA . GLU B 1 87 ? 7.977 -18.641 -8.016 1 96.94 87 GLU B CA 1
ATOM 1624 C C . GLU B 1 87 ? 7.195 -18.125 -9.219 1 96.94 87 GLU B C 1
ATOM 1626 O O . GLU B 1 87 ? 7.094 -16.922 -9.438 1 96.94 87 GLU B O 1
ATOM 1631 N N . TRP B 1 88 ? 6.621 -19.047 -10.023 1 97.75 88 TRP B N 1
ATOM 1632 C CA . TRP B 1 88 ? 5.762 -18.719 -11.156 1 97.75 88 TRP B CA 1
ATOM 1633 C C . TRP B 1 88 ? 4.363 -18.328 -10.688 1 97.75 88 TRP B C 1
ATOM 1635 O O . TRP B 1 88 ? 3.793 -18.984 -9.805 1 97.75 88 TRP B O 1
ATOM 1645 N N . HIS B 1 89 ? 3.859 -17.25 -11.305 1 97.94 89 HIS B N 1
ATOM 1646 C CA . HIS B 1 89 ? 2.512 -16.859 -10.914 1 97.94 89 HIS B CA 1
ATOM 1647 C C . HIS B 1 89 ? 1.832 -16.047 -12.016 1 97.94 89 HIS B C 1
ATOM 1649 O O . HIS B 1 89 ? 2.5 -15.531 -12.914 1 97.94 89 HIS B O 1
ATOM 1655 N N . GLU B 1 90 ? 0.534 -16.016 -11.961 1 98.25 90 GLU B N 1
ATOM 1656 C CA . GLU B 1 90 ? -0.388 -15.242 -12.797 1 98.25 90 GLU B CA 1
ATOM 1657 C C . GLU B 1 90 ? -1.539 -14.68 -11.961 1 98.25 90 GLU B C 1
ATOM 1659 O O . GLU B 1 90 ? -2.047 -15.352 -11.062 1 98.25 90 GLU B O 1
ATOM 1664 N N . THR B 1 91 ? -1.897 -13.43 -12.219 1 98.44 91 THR B N 1
ATOM 1665 C CA . THR B 1 91 ? -3.021 -12.82 -11.508 1 98.44 91 THR B CA 1
ATOM 1666 C C . THR B 1 91 ? -4.086 -12.344 -12.492 1 98.44 91 THR B C 1
ATOM 1668 O O . THR B 1 91 ? -3.77 -11.68 -13.484 1 98.44 91 THR B O 1
ATOM 1671 N N . ARG B 1 92 ? -5.344 -12.648 -12.188 1 98.31 92 ARG B N 1
ATOM 1672 C CA . ARG B 1 92 ? -6.453 -12.281 -13.055 1 98.31 92 ARG B CA 1
ATOM 1673 C C . ARG B 1 92 ? -7.633 -11.75 -12.25 1 98.31 92 ARG B C 1
ATOM 1675 O O . ARG B 1 92 ? -7.797 -12.094 -11.078 1 98.31 92 ARG B O 1
ATOM 1682 N N . THR B 1 93 ? -8.367 -10.93 -12.867 1 98.75 93 THR B N 1
ATOM 1683 C CA . THR B 1 93 ? -9.625 -10.461 -12.289 1 98.75 93 THR B CA 1
ATOM 1684 C C . THR B 1 93 ? -10.711 -10.367 -13.359 1 98.75 93 THR B C 1
ATOM 1686 O O . THR B 1 93 ? -10.43 -10.016 -14.508 1 98.75 93 THR B O 1
ATOM 1689 N N . ASP B 1 94 ? -11.875 -10.672 -12.969 1 98.19 94 ASP B N 1
ATOM 1690 C CA . ASP B 1 94 ? -13.016 -10.523 -13.875 1 98.19 94 ASP B CA 1
ATOM 1691 C C . ASP B 1 94 ? -13.656 -9.148 -13.727 1 98.19 94 ASP B C 1
ATOM 1693 O O . ASP B 1 94 ? -14.219 -8.609 -14.688 1 98.19 94 ASP B O 1
ATOM 1697 N N . ASN B 1 95 ? -13.594 -8.555 -12.555 1 97.88 95 ASN B N 1
ATOM 1698 C CA . ASN B 1 95 ? -14.406 -7.375 -12.25 1 97.88 95 ASN B CA 1
ATOM 1699 C C . ASN B 1 95 ? -13.531 -6.184 -11.859 1 97.88 95 ASN B C 1
ATOM 1701 O O . ASN B 1 95 ? -14.039 -5.156 -11.398 1 97.88 95 ASN B O 1
ATOM 1705 N N . GLY B 1 96 ? -12.266 -6.32 -11.969 1 98.44 96 GLY B N 1
ATOM 1706 C CA . GLY B 1 96 ? -11.359 -5.246 -11.586 1 98.44 96 GLY B CA 1
ATOM 1707 C C . GLY B 1 96 ? -10.688 -5.48 -10.25 1 98.44 96 GLY B C 1
ATOM 1708 O O . GLY B 1 96 ? -11.258 -6.113 -9.359 1 98.44 96 GLY B O 1
ATOM 1709 N N . MET B 1 97 ? -9.461 -4.902 -10.148 1 98.69 97 MET B N 1
ATOM 1710 C CA . MET B 1 97 ? -8.68 -5.074 -8.93 1 98.69 97 MET B CA 1
ATOM 1711 C C . MET B 1 97 ? -7.594 -4.012 -8.828 1 98.69 97 MET B C 1
ATOM 1713 O O . MET B 1 97 ? -7.023 -3.604 -9.836 1 98.69 97 MET B O 1
ATOM 1717 N N . THR B 1 98 ? -7.34 -3.539 -7.609 1 98.88 98 THR B N 1
ATOM 1718 C CA . THR B 1 98 ? -6.176 -2.711 -7.312 1 98.88 98 THR B CA 1
ATOM 1719 C C . THR B 1 98 ? -5.324 -3.348 -6.219 1 98.88 98 THR B C 1
ATOM 1721 O O . THR B 1 98 ? -5.852 -3.844 -5.223 1 98.88 98 THR B O 1
ATOM 1724 N N . ALA B 1 99 ? -4 -3.4 -6.461 1 98.88 99 ALA B N 1
ATOM 1725 C CA . ALA B 1 99 ? -3.098 -4 -5.48 1 98.88 99 ALA B CA 1
ATOM 1726 C C . ALA B 1 99 ? -1.84 -3.152 -5.305 1 98.88 99 ALA B C 1
ATOM 1728 O O . ALA B 1 99 ? -1.342 -2.561 -6.266 1 98.88 99 ALA B O 1
ATOM 1729 N N . ILE B 1 100 ? -1.346 -3.074 -4.098 1 98.88 100 ILE B N 1
ATOM 1730 C CA . ILE B 1 100 ? -0.026 -2.52 -3.816 1 98.88 100 ILE B CA 1
ATOM 1731 C C . ILE B 1 100 ? 1.013 -3.639 -3.807 1 98.88 100 ILE B C 1
ATOM 1733 O O . ILE B 1 100 ? 0.845 -4.645 -3.111 1 98.88 100 ILE B O 1
ATOM 1737 N N . SER B 1 101 ? 2.004 -3.506 -4.602 1 98.75 101 SER B N 1
ATOM 1738 C CA . SER B 1 101 ? 3.09 -4.48 -4.656 1 98.75 101 SER B CA 1
ATOM 1739 C C . SER B 1 101 ? 4.297 -4.008 -3.854 1 98.75 101 SER B C 1
ATOM 1741 O O . SER B 1 101 ? 4.723 -2.859 -3.982 1 98.75 101 SER B O 1
ATOM 1743 N N . ILE B 1 102 ? 4.824 -4.828 -3.008 1 98.75 102 ILE B N 1
ATOM 1744 C CA . ILE B 1 102 ? 6.059 -4.613 -2.26 1 98.75 102 ILE B CA 1
ATOM 1745 C C . ILE B 1 102 ? 7.07 -5.703 -2.611 1 98.75 102 ILE B C 1
ATOM 1747 O O . ILE B 1 102 ? 6.789 -6.895 -2.465 1 98.75 102 ILE B O 1
ATOM 1751 N N . GLU B 1 103 ? 8.234 -5.312 -3.102 1 98.75 103 GLU B N 1
ATOM 1752 C CA . GLU B 1 103 ? 9.281 -6.246 -3.504 1 98.75 103 GLU B CA 1
ATOM 1753 C C . GLU B 1 103 ? 10.578 -5.98 -2.744 1 98.75 103 GLU B C 1
ATOM 1755 O O . GLU B 1 103 ? 11.094 -4.859 -2.756 1 98.75 103 GLU B O 1
ATOM 1760 N N . SER B 1 104 ? 11.086 -6.965 -2.135 1 98.75 104 SER B N 1
ATOM 1761 C CA . SER B 1 104 ? 12.32 -6.852 -1.363 1 98.75 104 SER B CA 1
A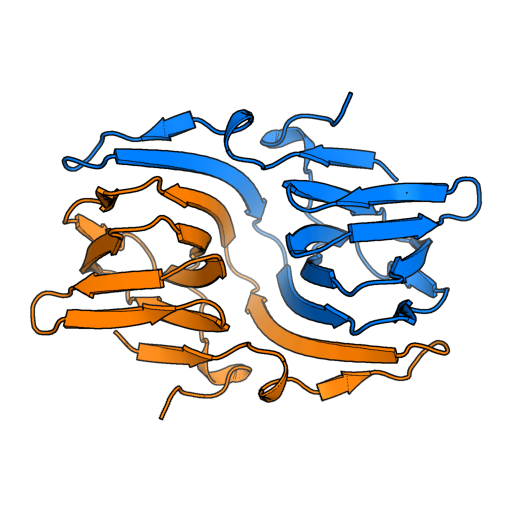TOM 1762 C C . SER B 1 104 ? 12.844 -8.227 -0.951 1 98.75 104 SER B C 1
ATOM 1764 O O . SER B 1 104 ? 12.062 -9.117 -0.612 1 98.75 104 SER B O 1
ATOM 1766 N N . THR B 1 105 ? 14.156 -8.352 -0.862 1 97.94 105 THR B N 1
ATOM 1767 C CA . THR B 1 105 ? 14.75 -9.609 -0.432 1 97.94 105 THR B CA 1
ATOM 1768 C C . THR B 1 105 ? 14.5 -9.844 1.056 1 97.94 105 THR B C 1
ATOM 1770 O O . THR B 1 105 ? 14.594 -10.977 1.534 1 97.94 105 THR B O 1
ATOM 1773 N N . GLY B 1 106 ? 14.125 -8.812 1.764 1 96.75 106 GLY B N 1
ATOM 1774 C CA . GLY B 1 106 ? 14.008 -8.914 3.209 1 96.75 106 GLY B CA 1
ATOM 1775 C C . GLY B 1 106 ? 12.594 -9.219 3.674 1 96.75 106 GLY B C 1
ATOM 1776 O O . GLY B 1 106 ? 12.32 -9.242 4.875 1 96.75 106 GLY B O 1
ATOM 1777 N N . LEU B 1 107 ? 11.719 -9.469 2.77 1 97.38 107 LEU B N 1
ATOM 1778 C CA . LEU B 1 107 ? 10.32 -9.648 3.146 1 97.38 107 LEU B CA 1
ATOM 1779 C C . LEU B 1 107 ? 10.141 -10.898 4 1 97.38 107 LEU B C 1
ATOM 1781 O O . LEU B 1 107 ? 10.633 -11.969 3.65 1 97.38 107 LEU B O 1
ATOM 1785 N N . ASN B 1 108 ? 9.477 -10.68 5.074 1 95.38 108 ASN B N 1
ATOM 1786 C CA . ASN B 1 108 ? 9.008 -11.734 5.969 1 95.38 108 ASN B CA 1
ATOM 1787 C C . ASN B 1 108 ? 7.617 -11.438 6.512 1 95.38 108 ASN B C 1
ATOM 1789 O O . ASN B 1 108 ? 7.477 -10.984 7.648 1 95.38 108 ASN B O 1
ATOM 1793 N N . PRO B 1 109 ? 6.574 -11.719 5.762 1 93.75 109 PRO B N 1
ATOM 1794 C CA . PRO B 1 109 ? 5.23 -11.281 6.141 1 93.75 109 PRO B CA 1
ATOM 1795 C C . PRO B 1 109 ? 4.758 -11.891 7.457 1 93.75 109 PRO B C 1
ATOM 1797 O O . PRO B 1 109 ? 3.877 -11.336 8.117 1 93.75 109 PRO B O 1
ATOM 1800 N N . GLU B 1 110 ? 5.281 -12.984 7.879 1 94.69 110 GLU B N 1
ATOM 1801 C CA . GLU B 1 110 ? 4.848 -13.641 9.109 1 94.69 110 GLU B CA 1
ATOM 1802 C C . GLU B 1 110 ? 5.234 -12.828 10.336 1 94.69 110 GLU B C 1
ATOM 1804 O O . GLU B 1 110 ? 4.734 -13.078 11.438 1 94.69 110 GLU B O 1
ATOM 1809 N N . GLU B 1 111 ? 6.133 -11.984 10.188 1 94.81 111 GLU B N 1
ATOM 1810 C CA . GLU B 1 111 ? 6.59 -11.172 11.305 1 94.81 111 GLU B CA 1
ATOM 1811 C C . GLU B 1 111 ? 5.457 -10.328 11.883 1 94.81 111 GLU B C 1
ATOM 1813 O O . GLU B 1 111 ? 5.379 -10.133 13.094 1 94.81 111 GLU B O 1
ATOM 1818 N N . PHE B 1 112 ? 4.543 -9.836 11.055 1 95.19 112 PHE B N 1
ATOM 1819 C CA . PHE B 1 112 ? 3.586 -8.852 11.539 1 95.19 112 PHE B CA 1
ATOM 1820 C C . PHE B 1 112 ? 2.162 -9.242 11.164 1 95.19 112 PHE B C 1
ATOM 1822 O O . PHE B 1 112 ? 1.2 -8.758 11.758 1 95.19 112 PHE B O 1
ATOM 1829 N N . MET B 1 113 ? 2.035 -10.055 10.109 1 95.88 113 MET B N 1
ATOM 1830 C CA . MET B 1 113 ? 0.696 -10.266 9.57 1 95.88 113 MET B CA 1
ATOM 1831 C C . MET B 1 113 ? 0.151 -11.633 9.992 1 95.88 113 MET B C 1
ATOM 1833 O O . MET B 1 113 ? 0.911 -12.586 10.133 1 95.88 113 MET B O 1
ATOM 1837 N N . VAL B 1 114 ? -1.152 -11.648 9.961 1 94.75 114 VAL B N 1
ATOM 1838 C CA . VAL B 1 114 ? -1.841 -12.891 10.312 1 94.75 114 VAL B CA 1
ATOM 1839 C C . VAL B 1 114 ? -2.061 -13.727 9.055 1 94.75 114 VAL B C 1
ATOM 1841 O O . VAL B 1 114 ? -2.52 -13.211 8.031 1 94.75 114 VAL B O 1
ATOM 1844 N N . LYS B 1 115 ? -1.785 -15.031 9.211 1 94.75 115 LYS B N 1
ATOM 1845 C CA . LYS B 1 115 ? -1.999 -15.938 8.078 1 94.75 115 LYS B CA 1
ATOM 1846 C C . LYS B 1 115 ? -3.488 -16.125 7.801 1 94.75 115 LYS B C 1
ATOM 1848 O O . LYS B 1 115 ? -4.289 -16.25 8.727 1 94.75 115 LYS B O 1
ATOM 1853 N N . LYS B 1 116 ? -3.742 -16.062 6.539 1 90.12 116 LYS B N 1
ATOM 1854 C CA . LYS B 1 116 ? -5.129 -16.312 6.148 1 90.12 116 LYS B CA 1
ATOM 1855 C C . LYS B 1 116 ? -5.504 -17.781 6.312 1 90.12 116 LYS B C 1
ATOM 1857 O O . LYS B 1 116 ? -4.773 -18.656 5.863 1 90.12 116 LYS B O 1
ATOM 1862 N N . ARG B 1 117 ? -6.398 -18.109 7.207 1 73.38 117 ARG B N 1
ATOM 1863 C CA . ARG B 1 117 ? -6.812 -19.469 7.52 1 73.38 117 ARG B CA 1
ATOM 1864 C C . ARG B 1 117 ? -7.547 -20.109 6.344 1 73.38 117 ARG B C 1
ATOM 1866 O O . ARG B 1 117 ? -8.211 -19.406 5.574 1 73.38 117 ARG B O 1
#

Nearest PDB structures (foldseek):
  3fjs-assembly2_D  TM=8.540E-01  e=1.133E-06  Cupriavidus pinatubonensis JMP134
  2ozj-assembly2_B-3  TM=8.511E-01  e=3.238E-06  Desulfitobacterium hafniense DCB-2
  1yhf-assembly1_A  TM=8.085E-01  e=3.238E-06  Streptococcus pyogenes M1 GAS
  2pfw-assembly1_B  TM=6.688E-01  e=8.288E-06  Shewanella frigidimarina NCIMB 400
  9bwf-assembly1_A  TM=7.000E-01  e=1.609E-05  metagenome

Radius of gyration: 16.9 Å; Cα contacts (8 Å, |Δi|>4): 719; chains: 2; bounding box: 35×52×43 Å